Protein AF-A0A348VTN6-F1 (afdb_monomer_lite)

pLDDT: mean 89.36, std 12.94, range [44.88, 98.31]

Structure (mmCIF, N/CA/C/O backbone):
data_AF-A0A348VTN6-F1
#
_entry.id   AF-A0A348VTN6-F1
#
loop_
_atom_site.group_PDB
_atom_site.id
_atom_site.type_symbol
_atom_site.label_atom_id
_atom_site.label_alt_id
_atom_site.label_comp_id
_atom_site.label_asym_id
_atom_site.label_entity_id
_atom_site.label_seq_id
_atom_site.pdbx_PDB_ins_code
_atom_site.Cartn_x
_atom_site.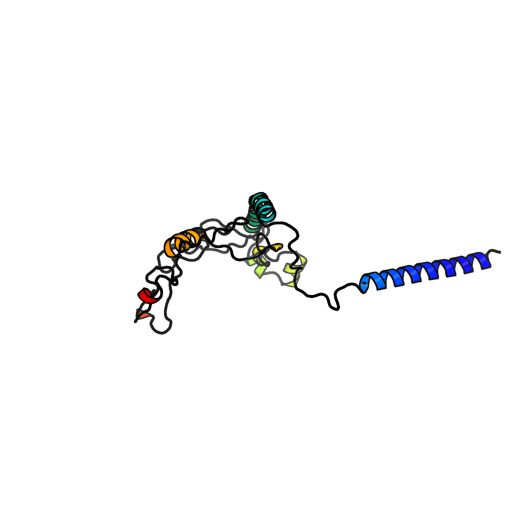Cartn_y
_atom_site.Cartn_z
_atom_site.occupancy
_atom_site.B_iso_or_equiv
_atom_site.auth_seq_id
_atom_site.auth_comp_id
_atom_site.auth_asym_id
_atom_site.auth_atom_id
_atom_site.pdbx_PDB_model_num
ATOM 1 N N . MET A 1 1 ? 39.005 14.041 68.726 1.00 55.06 1 MET A N 1
ATOM 2 C CA . MET A 1 1 ? 39.190 13.143 67.554 1.00 55.06 1 MET A CA 1
ATOM 3 C C . MET A 1 1 ? 37.939 13.000 66.668 1.00 55.06 1 MET A C 1
ATOM 5 O O . MET A 1 1 ? 38.048 13.199 65.465 1.00 55.06 1 MET A O 1
ATOM 9 N N . ARG A 1 2 ? 36.738 12.747 67.224 1.00 51.56 2 ARG A N 1
ATOM 10 C CA . ARG A 1 2 ? 35.484 12.529 66.457 1.00 51.56 2 ARG A CA 1
ATOM 11 C C . ARG A 1 2 ? 35.026 13.683 65.537 1.00 51.56 2 ARG A C 1
ATOM 13 O O . ARG A 1 2 ? 34.517 13.418 64.454 1.00 51.56 2 ARG A O 1
ATOM 20 N N . GLN A 1 3 ? 35.231 14.951 65.910 1.00 53.03 3 GLN A N 1
ATOM 21 C CA . GLN A 1 3 ? 34.802 16.096 65.081 1.00 53.03 3 GLN A CA 1
ATOM 22 C C . GLN A 1 3 ? 35.649 16.304 63.812 1.00 53.03 3 GLN A C 1
ATOM 24 O O . GLN A 1 3 ? 35.105 16.692 62.780 1.00 53.03 3 GLN A O 1
ATOM 29 N N . ARG A 1 4 ? 36.957 16.001 63.849 1.00 52.31 4 ARG A N 1
ATOM 30 C CA . ARG A 1 4 ? 37.829 16.080 62.660 1.00 52.31 4 ARG A CA 1
ATOM 31 C C . ARG A 1 4 ? 37.411 15.051 61.607 1.00 52.31 4 ARG A C 1
ATOM 33 O O . ARG A 1 4 ? 37.248 15.406 60.449 1.00 52.31 4 ARG A O 1
ATOM 40 N N . ILE A 1 5 ? 37.123 13.818 62.025 1.00 58.44 5 ILE A N 1
ATOM 41 C CA . ILE A 1 5 ? 36.692 12.725 61.135 1.00 58.44 5 ILE A CA 1
ATOM 42 C C . ILE A 1 5 ? 35.355 13.051 60.442 1.00 58.44 5 ILE A C 1
ATOM 44 O O . ILE A 1 5 ? 35.184 12.761 59.261 1.00 58.44 5 ILE A O 1
ATOM 48 N N . ARG A 1 6 ? 34.418 13.717 61.137 1.00 55.62 6 ARG A N 1
ATOM 49 C CA . ARG A 1 6 ? 33.137 14.153 60.551 1.00 55.62 6 ARG A CA 1
ATOM 50 C C . ARG A 1 6 ? 33.316 15.262 59.504 1.00 55.62 6 ARG A C 1
ATOM 52 O O . ARG A 1 6 ? 32.656 15.208 58.473 1.00 55.62 6 ARG A O 1
ATOM 59 N N . LYS A 1 7 ? 34.235 16.213 59.724 1.00 56.72 7 LYS A N 1
ATOM 60 C CA . LYS A 1 7 ? 34.572 17.257 58.737 1.00 56.72 7 LYS A CA 1
ATOM 61 C C . LYS A 1 7 ? 35.194 16.665 57.468 1.00 56.72 7 LYS A C 1
ATOM 63 O O . LYS A 1 7 ? 34.742 16.992 56.379 1.00 56.72 7 LYS A O 1
ATOM 68 N N . TYR A 1 8 ? 36.143 15.734 57.599 1.00 66.31 8 TYR A N 1
ATOM 69 C CA . TYR A 1 8 ? 36.758 15.078 56.435 1.00 66.31 8 TYR A CA 1
ATOM 70 C C . TYR A 1 8 ? 35.773 14.196 55.651 1.00 66.31 8 TYR A C 1
ATOM 72 O O . TYR A 1 8 ? 35.846 14.147 54.429 1.00 66.31 8 TYR A O 1
ATOM 80 N N . ARG A 1 9 ? 34.795 13.568 56.321 1.00 70.06 9 ARG A N 1
ATOM 81 C CA . ARG A 1 9 ? 33.718 12.814 55.653 1.00 70.06 9 ARG A CA 1
ATOM 82 C C . ARG A 1 9 ? 32.761 13.701 54.853 1.00 70.06 9 ARG A C 1
ATOM 84 O O . ARG A 1 9 ? 32.373 13.319 53.757 1.00 70.06 9 ARG A O 1
ATOM 91 N N . ILE A 1 10 ? 32.403 14.874 55.377 1.00 72.88 10 ILE A N 1
ATOM 92 C CA . ILE A 1 10 ? 31.533 15.833 54.672 1.00 72.88 10 ILE A CA 1
ATOM 93 C C . ILE A 1 10 ? 32.257 16.418 53.454 1.00 72.88 10 ILE A C 1
ATOM 95 O O . ILE A 1 10 ? 31.672 16.504 52.380 1.00 72.88 10 ILE A O 1
ATOM 99 N N . VAL A 1 11 ? 33.543 16.747 53.598 1.00 76.62 11 VAL A N 1
ATOM 100 C CA . VAL A 1 11 ? 34.377 17.239 52.491 1.00 76.62 11 VAL A CA 1
ATOM 101 C C . VAL A 1 11 ? 34.571 16.164 51.414 1.00 76.62 11 VAL A C 1
ATOM 103 O O . VAL A 1 11 ? 34.447 16.462 50.230 1.00 76.62 11 VAL A O 1
ATOM 106 N N . GLY A 1 12 ? 34.797 14.905 51.806 1.00 77.69 12 GLY A N 1
ATOM 107 C CA . GLY A 1 12 ? 34.894 13.785 50.863 1.00 77.69 12 GLY A CA 1
ATOM 108 C C . GLY A 1 12 ? 33.593 13.528 50.094 1.00 77.69 12 GLY A C 1
ATOM 109 O O . GLY A 1 12 ? 33.630 13.320 48.886 1.00 77.69 12 GLY A O 1
ATOM 110 N N . LEU A 1 13 ? 32.438 13.608 50.765 1.00 79.88 13 LEU A N 1
ATOM 111 C CA . LEU A 1 13 ? 31.133 13.452 50.117 1.00 79.88 13 LEU A CA 1
ATOM 112 C C . LEU A 1 13 ? 30.830 14.611 49.155 1.00 79.88 13 LEU A C 1
ATOM 114 O O . LEU A 1 13 ? 30.337 14.377 48.056 1.00 79.88 13 LEU A O 1
ATOM 118 N N . ALA A 1 14 ? 31.166 15.846 49.535 1.00 79.31 14 ALA A N 1
ATOM 119 C CA . ALA A 1 14 ? 30.993 17.014 48.674 1.00 79.31 14 ALA A CA 1
ATOM 120 C C . ALA A 1 14 ? 31.861 16.932 47.406 1.00 79.31 14 ALA A C 1
ATOM 122 O O . ALA A 1 14 ? 31.379 17.244 46.319 1.00 79.31 14 ALA A O 1
ATOM 123 N N . MET A 1 15 ? 33.105 16.449 47.522 1.00 80.38 15 MET A N 1
ATOM 124 C CA . MET A 1 15 ? 33.967 16.210 46.359 1.00 80.38 15 MET A CA 1
ATOM 125 C C . MET A 1 15 ? 33.425 15.103 45.447 1.00 80.38 15 MET A C 1
ATOM 127 O O . MET A 1 15 ? 33.447 15.263 44.230 1.00 80.38 15 MET A O 1
ATOM 131 N N . LEU A 1 16 ? 32.882 14.018 46.010 1.00 82.19 16 LEU A N 1
ATOM 132 C CA . LEU A 1 16 ? 32.277 12.938 45.224 1.00 82.19 16 LEU A CA 1
ATOM 133 C C . LEU A 1 16 ? 31.044 13.423 44.440 1.00 82.19 16 LEU A C 1
ATOM 135 O O . LEU A 1 16 ? 30.900 13.119 43.261 1.00 82.19 16 LEU A O 1
ATOM 139 N N . VAL A 1 17 ? 30.174 14.212 45.078 1.00 82.8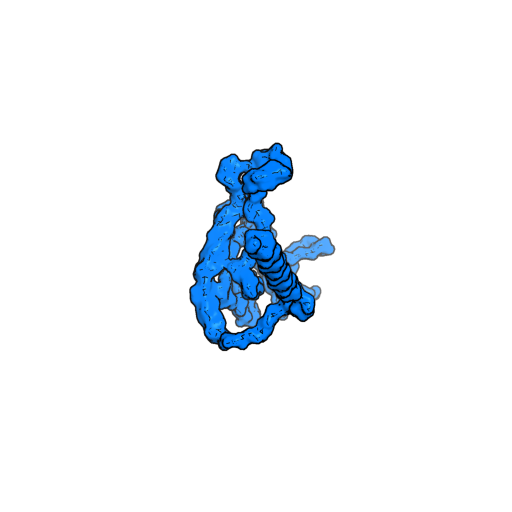1 17 VAL A N 1
ATOM 140 C CA . VAL A 1 17 ? 28.984 14.786 44.428 1.00 82.81 17 VAL A CA 1
ATOM 141 C C . VAL A 1 17 ? 29.384 15.774 43.333 1.00 82.81 17 VAL A C 1
ATOM 143 O O . VAL A 1 17 ? 28.825 15.730 42.242 1.00 82.81 17 VAL A O 1
ATOM 146 N N . MET A 1 18 ? 30.389 16.617 43.578 1.00 81.12 18 MET A N 1
ATOM 147 C CA . MET A 1 18 ? 30.903 17.541 42.565 1.00 81.12 18 MET A CA 1
ATOM 148 C C . MET A 1 18 ? 31.507 16.790 41.370 1.00 81.12 18 MET A C 1
ATOM 150 O O . MET A 1 18 ? 31.247 17.157 40.229 1.00 81.12 18 MET A O 1
ATOM 154 N N . MET A 1 19 ? 32.233 15.696 41.612 1.00 80.50 19 MET A N 1
ATOM 155 C CA . MET A 1 19 ? 32.782 14.850 40.551 1.00 80.50 19 MET A CA 1
ATOM 156 C C . MET A 1 19 ? 31.680 14.179 39.718 1.00 80.50 19 MET A C 1
ATOM 158 O O . MET A 1 19 ? 31.783 14.146 38.496 1.00 80.50 19 MET A O 1
ATOM 162 N N . LEU A 1 20 ? 30.599 13.715 40.354 1.00 80.06 20 LEU A N 1
ATOM 163 C CA . LEU A 1 20 ? 29.435 13.145 39.664 1.00 80.06 20 LEU A CA 1
ATOM 164 C C . LEU A 1 20 ? 28.672 14.189 38.835 1.00 80.06 20 LEU A C 1
ATOM 166 O O . LEU A 1 20 ? 28.227 13.877 37.734 1.00 80.06 20 LEU A O 1
ATOM 170 N N . ILE A 1 21 ? 28.556 15.428 39.323 1.00 75.69 21 ILE A N 1
ATOM 171 C CA . ILE A 1 21 ? 27.931 16.536 38.581 1.00 75.69 21 ILE A CA 1
ATOM 172 C C . ILE A 1 21 ? 28.775 16.915 37.359 1.00 75.69 21 ILE A C 1
ATOM 174 O O . ILE A 1 21 ? 28.226 17.093 36.275 1.00 75.69 21 ILE A O 1
ATOM 178 N N . VAL A 1 22 ? 30.102 16.988 37.504 1.00 73.25 22 VAL A N 1
ATOM 179 C CA . VAL A 1 22 ? 31.012 17.288 36.386 1.00 73.25 22 VAL A CA 1
ATOM 180 C C . VAL A 1 22 ? 30.986 16.168 35.345 1.00 73.25 22 VAL A C 1
ATOM 182 O O . VAL A 1 22 ? 30.877 16.454 34.159 1.00 73.25 22 VAL A O 1
ATOM 185 N N . MET A 1 23 ? 30.994 14.897 35.761 1.00 67.81 23 MET A N 1
ATOM 186 C CA . MET A 1 23 ? 30.829 13.773 34.830 1.00 67.81 23 MET A CA 1
ATOM 187 C C . MET A 1 23 ? 29.472 13.820 34.119 1.00 67.81 23 MET A C 1
ATOM 189 O O . MET A 1 23 ? 29.421 13.647 32.906 1.00 67.81 23 MET A O 1
ATOM 193 N N . GLY A 1 24 ? 28.383 14.104 34.843 1.00 62.81 24 GLY A N 1
ATOM 194 C CA . GLY A 1 24 ? 27.047 14.243 34.260 1.00 62.81 24 GLY A CA 1
ATOM 195 C C . GLY A 1 24 ? 26.941 15.383 33.241 1.00 62.81 24 GLY A C 1
ATOM 196 O O . GLY A 1 24 ? 26.290 15.215 32.215 1.00 62.81 24 GLY A O 1
ATOM 197 N N . ALA A 1 25 ? 27.619 16.509 33.484 1.00 59.97 25 ALA A N 1
ATOM 198 C CA . ALA A 1 25 ? 27.679 17.628 32.546 1.00 59.97 25 ALA A CA 1
ATOM 199 C C . ALA A 1 25 ? 28.491 17.287 31.284 1.00 59.97 25 ALA A C 1
ATOM 201 O O . ALA A 1 25 ? 28.043 17.587 30.183 1.00 59.97 25 ALA A O 1
ATOM 202 N N . VAL A 1 26 ? 29.622 16.583 31.425 1.00 58.94 26 VAL A N 1
ATOM 203 C CA . VAL A 1 26 ? 30.452 16.144 30.285 1.00 58.94 26 VAL A CA 1
ATOM 204 C C . VAL A 1 26 ? 29.713 15.134 29.398 1.00 58.94 26 VAL A C 1
ATOM 206 O O . VAL A 1 26 ? 29.804 15.220 28.179 1.00 58.94 26 VAL A O 1
ATOM 209 N N . TYR A 1 27 ? 28.923 14.219 29.976 1.00 59.22 27 TYR A N 1
ATOM 210 C CA . TYR A 1 27 ? 28.076 13.307 29.189 1.00 59.22 27 TYR A CA 1
ATOM 211 C C . TYR A 1 27 ? 26.892 14.008 28.503 1.00 59.22 27 TYR A C 1
ATOM 213 O O . TYR A 1 27 ? 26.394 13.505 27.499 1.00 59.22 27 TYR A O 1
ATOM 221 N N . ALA A 1 28 ? 26.426 15.143 29.030 1.00 56.78 28 ALA A N 1
ATOM 222 C CA . ALA A 1 28 ? 25.314 15.897 28.453 1.00 56.78 28 ALA A CA 1
ATOM 223 C C . ALA A 1 28 ? 25.745 16.855 27.327 1.00 56.78 28 ALA A C 1
ATOM 225 O O . ALA A 1 28 ? 24.898 17.298 26.554 1.00 56.78 28 ALA A O 1
ATOM 226 N N . GLU A 1 29 ? 27.035 17.192 27.230 1.00 49.38 29 GLU A N 1
ATOM 227 C CA . GLU A 1 29 ? 27.533 18.183 26.268 1.00 49.38 29 GLU A CA 1
ATOM 228 C C . GLU A 1 29 ? 27.882 17.590 24.889 1.00 49.38 29 GLU A C 1
ATOM 230 O O . GLU A 1 29 ? 28.018 18.340 23.923 1.00 49.38 29 GLU A O 1
ATOM 235 N N . ASP A 1 30 ? 27.911 16.259 24.743 1.00 51.56 30 ASP A N 1
ATOM 236 C CA . ASP A 1 30 ? 28.217 15.584 23.470 1.00 51.56 30 ASP A CA 1
ATOM 237 C C . ASP A 1 30 ? 26.964 15.106 22.711 1.00 51.56 30 ASP A C 1
ATOM 239 O O . ASP A 1 30 ? 26.859 13.976 22.233 1.00 51.56 30 ASP A O 1
ATOM 243 N N . SER A 1 31 ? 25.965 15.984 22.598 1.00 52.03 31 SER A N 1
ATOM 244 C CA . SER A 1 31 ? 24.827 15.782 21.698 1.00 52.03 31 SER A CA 1
ATOM 245 C C . SER A 1 31 ? 24.685 16.954 20.726 1.00 52.03 31 SER A C 1
ATOM 247 O O . SER A 1 31 ? 23.823 17.822 20.866 1.00 52.03 31 SER A O 1
ATOM 249 N N . GLY A 1 32 ? 25.538 16.959 19.699 1.00 58.12 32 GLY A N 1
ATOM 250 C CA . GLY A 1 32 ? 25.108 17.361 18.358 1.00 58.12 32 GLY A CA 1
ATOM 251 C C . GLY A 1 32 ? 25.154 18.845 17.983 1.00 58.12 32 GLY A C 1
ATOM 252 O O . GLY A 1 32 ? 24.474 19.233 17.036 1.00 58.12 32 GLY A O 1
ATOM 253 N N . LYS A 1 33 ? 25.963 19.693 18.628 1.00 44.88 33 LYS A N 1
ATOM 254 C CA . LYS A 1 33 ? 26.247 21.033 18.071 1.00 44.88 33 LYS A CA 1
ATOM 255 C C . LYS A 1 33 ? 27.361 20.941 17.023 1.00 44.88 33 LYS A C 1
ATOM 257 O O . LYS A 1 33 ? 28.536 21.012 17.353 1.00 44.88 33 LYS A O 1
ATOM 262 N N . GLY A 1 34 ? 26.968 20.759 15.760 1.00 56.81 34 GLY A N 1
ATOM 263 C CA . GLY A 1 34 ? 27.869 20.651 14.598 1.00 56.81 34 GLY A CA 1
ATOM 264 C C . GLY A 1 34 ? 27.830 19.296 13.883 1.00 56.81 34 GLY A C 1
ATOM 265 O O . GLY A 1 34 ? 28.416 19.157 12.811 1.00 56.81 34 GLY A O 1
ATOM 266 N N . ALA A 1 35 ? 27.110 18.313 14.433 1.00 63.59 35 ALA A N 1
ATOM 267 C CA . ALA A 1 35 ? 26.861 17.048 13.756 1.00 63.59 35 ALA A CA 1
ATOM 268 C C . ALA A 1 35 ? 25.872 17.268 12.605 1.00 63.59 35 ALA A C 1
ATOM 270 O O . ALA A 1 35 ? 24.789 17.826 12.784 1.00 63.59 35 ALA A O 1
ATOM 271 N N . THR A 1 36 ? 26.261 16.850 11.406 1.00 72.25 36 THR A N 1
ATOM 272 C CA . THR A 1 36 ? 25.363 16.842 10.256 1.00 72.25 36 THR A CA 1
ATOM 273 C C . THR A 1 36 ? 24.235 15.825 10.459 1.00 72.25 36 THR A C 1
ATOM 275 O O . THR A 1 36 ? 24.443 14.774 11.060 1.00 72.25 36 THR A O 1
ATOM 278 N N . SER A 1 37 ? 23.040 16.122 9.940 1.00 73.06 37 SER A N 1
ATOM 279 C CA . SER A 1 37 ? 21.935 15.159 9.861 1.00 73.06 37 SER A CA 1
ATOM 280 C C . SER A 1 37 ? 22.146 14.089 8.781 1.00 73.06 37 SER A C 1
ATOM 282 O O . SER A 1 37 ? 21.347 13.157 8.691 1.00 73.06 37 SER A O 1
ATOM 284 N N . TYR A 1 38 ? 23.194 14.208 7.956 1.00 70.88 38 TYR A N 1
ATOM 285 C CA . TYR A 1 38 ? 23.547 13.189 6.975 1.00 70.88 38 TYR A CA 1
ATOM 286 C C . TYR A 1 38 ? 24.110 11.944 7.665 1.00 70.88 38 TYR A C 1
ATOM 288 O O . TYR A 1 38 ? 25.028 12.027 8.482 1.00 70.88 38 TYR A O 1
ATOM 296 N N . ALA A 1 39 ? 23.588 10.774 7.290 1.00 68.62 39 ALA A N 1
ATOM 297 C CA . ALA A 1 39 ? 24.222 9.509 7.632 1.00 68.62 39 ALA A CA 1
ATOM 298 C C . ALA A 1 39 ? 25.637 9.459 7.014 1.00 68.62 39 ALA A C 1
ATOM 300 O O . ALA A 1 39 ? 25.824 9.959 5.899 1.00 68.62 39 ALA A O 1
ATOM 301 N N . PRO A 1 40 ? 26.635 8.868 7.698 1.00 72.62 40 PRO A N 1
ATOM 302 C CA . PRO A 1 40 ? 27.962 8.680 7.124 1.00 72.62 40 PRO A CA 1
ATOM 303 C C . PRO A 1 40 ? 27.865 7.958 5.775 1.00 72.62 40 PRO A C 1
ATOM 305 O O . PRO A 1 40 ? 27.340 6.852 5.702 1.00 72.62 40 PRO A O 1
ATOM 308 N N . VAL A 1 41 ? 28.393 8.567 4.711 1.00 69.19 41 VAL A N 1
ATOM 309 C CA . VAL A 1 41 ? 28.423 7.980 3.351 1.00 69.19 41 VAL A CA 1
ATOM 310 C C . VAL A 1 41 ? 29.587 6.979 3.197 1.00 69.19 41 VAL A C 1
ATOM 312 O O . VAL A 1 41 ? 29.910 6.525 2.105 1.00 69.19 41 VAL A O 1
ATOM 315 N N . ASP A 1 42 ? 30.248 6.634 4.302 1.00 77.75 42 ASP A N 1
ATOM 316 C CA . ASP A 1 42 ? 31.391 5.727 4.334 1.00 77.75 42 ASP A CA 1
ATOM 317 C C . ASP A 1 42 ? 30.911 4.267 4.266 1.00 77.75 42 ASP A C 1
ATOM 319 O O . ASP A 1 42 ? 30.613 3.633 5.283 1.00 77.75 42 ASP A O 1
ATOM 323 N N . ILE A 1 43 ? 30.773 3.752 3.043 1.00 80.44 43 ILE A N 1
ATOM 324 C CA . ILE A 1 43 ? 30.412 2.358 2.775 1.00 80.44 43 ILE A CA 1
ATOM 325 C C . ILE A 1 43 ? 31.643 1.480 3.039 1.00 80.44 43 ILE A C 1
ATOM 327 O O . ILE A 1 43 ? 32.572 1.423 2.237 1.00 80.44 43 ILE A O 1
ATOM 331 N N . LYS A 1 44 ? 31.631 0.773 4.174 1.00 86.94 44 LYS A N 1
ATOM 332 C CA . LYS A 1 44 ? 32.740 -0.086 4.640 1.00 86.94 44 LYS A CA 1
ATOM 333 C C . LYS A 1 44 ? 32.659 -1.543 4.171 1.00 86.94 44 LYS A C 1
ATOM 335 O O . LYS A 1 44 ? 33.531 -2.340 4.504 1.00 86.94 44 LYS A O 1
ATOM 340 N N . GLU A 1 45 ? 31.600 -1.899 3.454 1.00 89.00 45 GLU A N 1
ATOM 341 C CA . GLU A 1 45 ? 31.303 -3.251 2.970 1.00 89.00 45 GLU A CA 1
ATOM 342 C C . GLU A 1 45 ? 31.130 -3.200 1.446 1.00 89.00 45 GLU A C 1
ATOM 344 O O . GLU A 1 45 ? 30.536 -2.259 0.923 1.00 89.00 45 GLU A O 1
ATOM 349 N N . ASP A 1 46 ? 31.636 -4.189 0.708 1.00 93.38 46 ASP A N 1
ATOM 350 C CA . ASP A 1 46 ? 31.407 -4.242 -0.735 1.00 93.38 46 ASP A CA 1
ATOM 351 C C . ASP A 1 46 ? 29.931 -4.540 -1.067 1.00 93.38 46 ASP A C 1
ATOM 353 O O . ASP A 1 46 ? 29.180 -5.131 -0.286 1.00 93.38 46 ASP A O 1
ATOM 357 N N . PHE A 1 47 ? 29.500 -4.150 -2.267 1.00 92.94 47 PHE A N 1
ATOM 358 C CA . PHE A 1 47 ? 28.107 -4.309 -2.684 1.00 92.94 47 PHE A CA 1
ATOM 359 C C . PHE A 1 47 ? 27.625 -5.768 -2.703 1.00 92.94 47 PHE A C 1
ATOM 361 O O . PHE A 1 47 ? 26.457 -6.025 -2.406 1.00 92.94 47 PHE A O 1
ATOM 368 N N . ALA A 1 48 ? 28.486 -6.729 -3.053 1.00 96.31 48 ALA A N 1
ATOM 369 C CA . ALA A 1 48 ? 28.085 -8.131 -3.123 1.00 96.31 48 ALA A CA 1
ATOM 370 C C . ALA A 1 48 ? 27.770 -8.675 -1.723 1.00 96.31 48 ALA A C 1
ATOM 372 O O . ALA A 1 48 ? 26.757 -9.356 -1.544 1.00 96.31 48 ALA A O 1
ATOM 373 N N . SER A 1 49 ? 28.580 -8.300 -0.734 1.00 96.00 49 SER A N 1
ATOM 374 C CA . SER A 1 49 ? 28.368 -8.614 0.679 1.00 96.00 49 SER A CA 1
ATOM 375 C C . SER A 1 49 ? 27.078 -7.967 1.213 1.00 96.00 49 SER A C 1
ATOM 377 O O . SER A 1 49 ? 26.227 -8.670 1.773 1.00 96.00 49 SER A O 1
ATOM 379 N N . ILE A 1 50 ? 26.837 -6.683 0.902 1.00 93.69 50 ILE A N 1
ATOM 380 C CA . ILE A 1 50 ? 25.582 -5.979 1.234 1.00 93.69 50 ILE A CA 1
ATOM 381 C C . ILE A 1 50 ? 24.368 -6.708 0.640 1.00 93.69 50 ILE A C 1
ATOM 383 O O . ILE A 1 50 ? 23.409 -7.027 1.350 1.00 93.69 50 ILE A O 1
ATOM 387 N N . MET A 1 51 ? 24.407 -7.006 -0.662 1.00 95.50 51 MET A N 1
ATOM 388 C CA . MET A 1 51 ? 23.310 -7.670 -1.364 1.00 95.50 51 MET A CA 1
ATOM 389 C C . MET A 1 51 ? 23.027 -9.055 -0.780 1.00 95.50 51 MET A C 1
ATOM 391 O O . MET A 1 51 ? 21.863 -9.398 -0.568 1.00 95.50 51 MET A O 1
ATOM 395 N N . ALA A 1 52 ? 24.064 -9.859 -0.532 1.00 97.12 52 ALA A N 1
ATOM 396 C CA . ALA A 1 52 ? 23.917 -11.198 0.028 1.00 97.12 52 ALA A CA 1
ATOM 397 C C . ALA A 1 52 ? 23.261 -11.150 1.414 1.00 97.12 52 ALA A C 1
ATOM 399 O O . ALA A 1 52 ? 22.285 -11.863 1.663 1.00 97.12 52 ALA A O 1
ATOM 400 N N . ARG A 1 53 ? 23.736 -10.254 2.286 1.00 96.19 53 ARG A N 1
ATOM 401 C CA . ARG A 1 53 ? 23.178 -10.036 3.625 1.00 96.19 53 ARG A CA 1
ATOM 402 C C . ARG A 1 53 ? 21.712 -9.607 3.574 1.00 96.19 53 ARG A C 1
ATOM 404 O O . ARG A 1 53 ? 20.890 -10.154 4.306 1.00 96.19 53 ARG A O 1
ATOM 411 N N . MET A 1 54 ? 21.362 -8.661 2.705 1.00 96.19 54 MET A N 1
ATOM 412 C CA . MET A 1 54 ? 19.987 -8.166 2.580 1.00 96.19 54 MET A CA 1
ATOM 413 C C . MET A 1 54 ? 19.036 -9.208 1.991 1.00 96.19 54 MET A C 1
ATOM 415 O O . MET A 1 54 ? 17.948 -9.409 2.527 1.00 96.19 54 MET A O 1
ATOM 419 N N . LYS A 1 55 ? 19.461 -9.938 0.952 1.00 97.06 55 LYS A N 1
ATOM 420 C CA . LYS A 1 55 ? 18.696 -11.070 0.404 1.00 97.06 55 LYS A CA 1
ATOM 421 C C . LYS A 1 55 ? 18.430 -12.135 1.467 1.00 97.06 55 LYS A C 1
ATOM 423 O O . LYS A 1 55 ? 17.324 -12.662 1.536 1.00 97.06 55 LYS A O 1
ATOM 428 N N . ALA A 1 56 ? 19.421 -12.435 2.307 1.00 97.69 56 ALA A N 1
ATOM 429 C CA . ALA A 1 56 ? 19.267 -13.391 3.400 1.00 97.69 56 ALA A CA 1
ATOM 430 C C . ALA A 1 56 ? 18.305 -12.889 4.493 1.00 97.69 56 ALA A C 1
ATOM 432 O O . ALA A 1 56 ? 17.556 -13.680 5.064 1.00 97.69 56 ALA A O 1
ATOM 433 N N . ALA A 1 57 ? 18.294 -11.581 4.771 1.00 97.12 57 ALA A N 1
ATOM 434 C CA . ALA A 1 57 ? 17.410 -10.969 5.764 1.00 97.12 57 ALA A CA 1
ATOM 435 C C . ALA A 1 57 ? 15.958 -10.789 5.278 1.00 97.12 57 ALA A C 1
ATOM 437 O O . ALA A 1 57 ? 15.043 -10.784 6.108 1.00 97.12 57 ALA A O 1
ATOM 438 N N . LYS A 1 58 ? 15.740 -10.670 3.959 1.00 97.19 58 LYS A N 1
ATOM 439 C CA . LYS A 1 58 ? 14.443 -10.377 3.321 1.00 97.19 58 LYS A CA 1
ATOM 440 C C . LYS A 1 58 ? 13.256 -11.155 3.919 1.00 97.19 58 LYS A C 1
ATOM 442 O O . LYS A 1 58 ? 12.321 -10.495 4.379 1.00 97.19 58 LYS A O 1
ATOM 447 N N . PRO A 1 59 ? 13.284 -12.500 4.064 1.00 98.00 59 PRO A N 1
ATOM 448 C CA . PRO A 1 59 ? 12.129 -13.243 4.582 1.00 98.00 59 PRO A CA 1
ATOM 449 C C . PRO A 1 59 ? 11.728 -12.844 6.008 1.00 98.00 59 PRO A C 1
ATOM 451 O O . PRO A 1 59 ? 10.544 -12.809 6.346 1.00 98.00 59 PRO A O 1
ATOM 454 N N . ALA A 1 60 ? 12.706 -12.532 6.864 1.00 97.75 60 ALA A N 1
ATOM 455 C CA . ALA A 1 60 ? 12.447 -12.131 8.243 1.00 97.75 60 ALA A CA 1
ATOM 456 C C . ALA A 1 60 ? 11.857 -10.715 8.318 1.00 97.75 60 ALA A C 1
ATOM 458 O O . ALA A 1 60 ? 10.937 -10.470 9.105 1.00 97.75 60 ALA A O 1
ATOM 459 N N . VAL A 1 61 ? 12.357 -9.798 7.483 1.00 97.06 61 VAL A N 1
ATOM 460 C CA . VAL A 1 61 ? 11.855 -8.419 7.399 1.00 97.06 61 VAL A CA 1
ATOM 461 C C . VAL A 1 61 ? 10.417 -8.403 6.881 1.00 97.06 61 VAL A C 1
ATOM 463 O O . VAL A 1 61 ? 9.540 -7.817 7.519 1.00 97.06 61 VAL A O 1
ATOM 466 N N . GLU A 1 62 ? 10.148 -9.115 5.789 1.00 97.38 62 GLU A N 1
ATOM 467 C CA . GLU A 1 62 ? 8.809 -9.228 5.207 1.00 97.38 62 GLU A CA 1
ATOM 468 C C . GLU A 1 62 ? 7.824 -9.876 6.173 1.00 97.38 62 GLU A C 1
ATOM 470 O O . GLU A 1 62 ? 6.713 -9.376 6.351 1.00 97.38 62 GLU A O 1
ATOM 475 N N . LYS A 1 63 ? 8.233 -10.948 6.865 1.00 97.88 63 LYS A N 1
ATOM 476 C CA . LYS A 1 63 ? 7.387 -11.583 7.878 1.00 97.88 63 LYS A CA 1
ATOM 477 C C . LYS A 1 63 ? 7.026 -10.603 8.992 1.00 97.88 63 LYS A C 1
ATOM 479 O O . LYS A 1 63 ? 5.852 -10.484 9.333 1.00 97.88 63 LYS A O 1
ATOM 484 N N . LYS A 1 64 ? 8.008 -9.881 9.541 1.00 97.38 64 LYS A N 1
ATOM 485 C CA . LYS A 1 64 ? 7.771 -8.890 10.601 1.00 97.38 64 LYS A CA 1
ATOM 486 C C . LYS A 1 64 ? 6.788 -7.812 10.144 1.00 97.38 64 LYS A C 1
ATOM 488 O O . LYS A 1 64 ? 5.896 -7.440 10.906 1.00 97.38 64 LYS A O 1
ATOM 493 N N . HIS A 1 65 ? 6.936 -7.318 8.916 1.00 97.25 65 HIS A N 1
ATOM 494 C CA . HIS A 1 65 ? 6.038 -6.294 8.394 1.00 97.25 65 HIS A CA 1
ATOM 495 C C . HIS A 1 65 ? 4.633 -6.844 8.115 1.00 97.25 65 HIS A C 1
ATOM 497 O O . HIS A 1 65 ? 3.638 -6.237 8.506 1.00 97.25 65 HIS A O 1
ATOM 503 N N . LYS A 1 66 ? 4.530 -8.046 7.544 1.00 97.44 66 LYS A N 1
ATOM 504 C CA . LYS A 1 66 ? 3.255 -8.739 7.336 1.00 97.44 66 LYS A CA 1
ATOM 505 C C . LYS A 1 66 ? 2.519 -9.001 8.650 1.00 97.44 66 LYS A C 1
ATOM 507 O O . LYS A 1 66 ? 1.305 -8.818 8.718 1.00 97.44 66 LYS A O 1
ATOM 512 N N . ASP A 1 67 ? 3.236 -9.389 9.702 1.00 97.94 67 ASP A N 1
ATOM 513 C CA . ASP A 1 67 ? 2.669 -9.569 11.041 1.00 97.94 67 ASP A CA 1
ATOM 514 C C . ASP A 1 67 ? 2.131 -8.235 11.595 1.00 97.94 67 ASP A C 1
ATOM 516 O O . ASP A 1 67 ? 1.023 -8.197 12.133 1.00 97.94 67 ASP A O 1
ATOM 520 N N . LEU A 1 68 ? 2.851 -7.122 11.393 1.00 97.75 68 LEU A N 1
ATOM 521 C CA . LEU A 1 68 ? 2.391 -5.779 11.768 1.00 97.75 68 LEU A CA 1
ATOM 522 C C . LEU A 1 68 ? 1.122 -5.365 11.007 1.00 97.75 68 LEU A C 1
ATOM 524 O O . LEU A 1 68 ? 0.173 -4.866 11.618 1.00 97.75 68 LEU A O 1
ATOM 528 N N . LEU A 1 69 ? 1.085 -5.579 9.690 1.00 97.88 69 LEU A N 1
ATOM 529 C CA . LEU A 1 69 ? -0.091 -5.290 8.871 1.00 97.88 69 LEU A CA 1
ATOM 530 C C . LEU A 1 69 ? -1.291 -6.131 9.317 1.00 97.88 69 LEU A C 1
ATOM 532 O O . LEU A 1 69 ? -2.379 -5.593 9.492 1.00 97.88 69 LEU A O 1
ATOM 536 N N . ASN A 1 70 ? -1.094 -7.425 9.577 1.00 97.12 70 ASN A N 1
ATOM 537 C CA . ASN A 1 70 ? -2.153 -8.319 10.049 1.00 97.12 70 ASN A CA 1
ATOM 538 C C . ASN A 1 70 ? -2.627 -7.999 11.469 1.00 97.12 70 ASN A C 1
ATOM 540 O O . ASN A 1 70 ? -3.780 -8.279 11.802 1.00 97.12 70 ASN A O 1
ATOM 544 N N . LEU A 1 71 ? -1.768 -7.425 12.310 1.00 96.75 71 LEU A N 1
ATOM 545 C CA . LEU A 1 71 ? -2.157 -6.928 13.625 1.00 96.75 71 LEU A CA 1
ATOM 546 C C . LEU A 1 71 ? -3.081 -5.709 13.497 1.00 96.75 71 LEU A C 1
ATOM 548 O O . LEU A 1 71 ? -4.092 -5.630 14.191 1.00 96.75 71 LEU A O 1
ATOM 552 N N . ARG A 1 72 ? -2.746 -4.772 12.602 1.00 97.56 72 ARG A N 1
ATOM 553 C CA . ARG A 1 72 ? -3.437 -3.480 12.469 1.00 97.56 72 ARG A CA 1
ATOM 554 C C . ARG A 1 72 ? -4.660 -3.521 11.560 1.00 97.56 72 ARG A C 1
ATOM 556 O O . ARG A 1 72 ? -5.604 -2.765 11.789 1.00 97.56 72 ARG A O 1
ATOM 563 N N . TYR A 1 73 ? -4.648 -4.384 10.550 1.00 97.69 73 TYR A N 1
ATOM 564 C CA . TYR A 1 73 ? -5.623 -4.366 9.470 1.00 97.69 73 TYR A CA 1
ATOM 565 C C . TYR A 1 73 ? -6.203 -5.745 9.156 1.00 97.69 73 TYR A C 1
ATOM 567 O O . TYR A 1 73 ? -5.580 -6.795 9.342 1.00 97.69 73 TYR A O 1
ATOM 575 N N . ASP A 1 74 ? -7.429 -5.742 8.651 1.00 96.50 74 ASP A N 1
ATOM 576 C CA . ASP A 1 74 ? -8.019 -6.856 7.931 1.00 96.50 74 ASP A CA 1
ATOM 577 C C . ASP A 1 74 ? -7.747 -6.708 6.428 1.00 96.50 74 ASP A C 1
ATOM 579 O O . ASP A 1 74 ? -8.349 -5.878 5.748 1.00 96.50 74 ASP A O 1
ATOM 583 N N . LEU A 1 75 ? -6.843 -7.545 5.922 1.00 96.38 75 LEU A N 1
ATOM 584 C CA . LEU A 1 75 ? -6.428 -7.578 4.521 1.00 96.38 75 LEU A CA 1
ATOM 585 C C . LEU A 1 75 ? -7.248 -8.558 3.661 1.00 96.38 75 LEU A C 1
ATOM 587 O O . LEU A 1 75 ? -6.866 -8.838 2.526 1.00 96.38 75 LEU A O 1
ATOM 591 N N . SER A 1 76 ? -8.358 -9.104 4.168 1.00 96.75 76 SER A N 1
ATOM 592 C CA . SER A 1 76 ? -9.240 -9.992 3.398 1.00 96.75 76 SER A CA 1
ATOM 593 C C . SER A 1 76 ? -9.858 -9.293 2.184 1.00 96.75 76 SER A C 1
ATOM 595 O O . SER A 1 76 ? -10.186 -8.103 2.219 1.00 96.75 76 SER A O 1
ATOM 597 N N . ASN A 1 77 ? -10.054 -10.052 1.106 1.00 96.94 77 ASN A N 1
ATOM 598 C CA . ASN A 1 77 ? -10.758 -9.578 -0.080 1.00 96.94 77 ASN A CA 1
ATOM 599 C C . ASN A 1 77 ? -12.269 -9.552 0.194 1.00 96.94 77 ASN A C 1
ATOM 601 O O . ASN A 1 77 ? -12.904 -10.602 0.293 1.00 96.94 77 ASN A O 1
ATOM 605 N N . ARG A 1 78 ? -12.828 -8.349 0.347 1.00 96.62 78 ARG A N 1
ATOM 606 C CA . ARG A 1 78 ? -14.260 -8.100 0.565 1.00 96.62 78 ARG A CA 1
ATOM 607 C C . ARG A 1 78 ? -14.726 -7.032 -0.430 1.00 96.62 78 ARG A C 1
ATOM 609 O O . ARG A 1 78 ? -14.692 -5.847 -0.085 1.00 96.62 78 ARG A O 1
ATOM 616 N N . PRO A 1 79 ? -15.056 -7.429 -1.672 1.00 97.12 79 PRO A N 1
ATOM 617 C CA . PRO A 1 79 ? -15.482 -6.502 -2.708 1.00 97.12 79 PRO A CA 1
ATOM 618 C C . PRO A 1 79 ? -16.886 -5.966 -2.411 1.00 97.12 79 PRO A C 1
ATOM 620 O O . PRO A 1 79 ? -17.806 -6.728 -2.121 1.00 97.12 79 PRO A O 1
ATOM 623 N N . ALA A 1 80 ? -17.044 -4.655 -2.530 1.00 96.81 80 ALA A N 1
ATOM 624 C CA . ALA A 1 80 ? -18.312 -3.955 -2.438 1.00 96.81 80 ALA A CA 1
ATOM 625 C C . ALA A 1 80 ? -19.253 -4.393 -3.569 1.00 96.81 80 ALA A C 1
ATOM 627 O O . ALA A 1 80 ? -18.876 -4.420 -4.747 1.00 96.81 80 ALA A O 1
ATOM 628 N N . LYS A 1 81 ? -20.507 -4.708 -3.237 1.00 96.69 81 LYS A N 1
ATOM 629 C CA . LYS A 1 81 ? -21.480 -5.157 -4.240 1.00 96.69 81 LYS A CA 1
ATOM 630 C C . LYS A 1 81 ? -21.797 -4.032 -5.229 1.00 96.69 81 LYS A C 1
ATOM 632 O O . LYS A 1 81 ? -22.350 -3.005 -4.853 1.00 96.69 81 LYS A O 1
ATOM 637 N N . GLY A 1 82 ? -21.498 -4.264 -6.507 1.00 96.25 82 GLY A N 1
ATOM 638 C CA . GLY A 1 82 ? -21.818 -3.334 -7.595 1.00 96.25 82 GLY A CA 1
ATOM 639 C C . GLY A 1 82 ? -20.950 -2.074 -7.645 1.00 96.25 82 GLY A C 1
ATOM 640 O O . GLY A 1 82 ? -21.241 -1.193 -8.448 1.00 96.25 82 GLY A O 1
ATOM 641 N N . VAL A 1 83 ? -19.893 -1.979 -6.828 1.00 97.00 83 VAL A N 1
ATOM 642 C CA . VAL A 1 83 ? -18.966 -0.840 -6.841 1.00 97.00 83 VAL A CA 1
ATOM 643 C C . VAL A 1 83 ? -17.624 -1.283 -7.405 1.00 97.00 83 VAL A C 1
ATOM 645 O O . VAL A 1 83 ? -16.948 -2.164 -6.868 1.00 97.00 83 VAL A O 1
ATOM 648 N N . ALA A 1 84 ? -17.220 -0.634 -8.487 1.00 96.62 84 ALA A N 1
ATOM 649 C CA . ALA A 1 84 ? -15.948 -0.867 -9.138 1.00 96.62 84 ALA A CA 1
ATOM 650 C C . ALA A 1 84 ? -15.267 0.460 -9.472 1.00 96.62 84 ALA A C 1
ATOM 652 O O . ALA A 1 84 ? -15.911 1.502 -9.586 1.00 96.62 84 ALA A O 1
ATOM 653 N N . MET A 1 85 ? -13.951 0.396 -9.624 1.00 95.25 85 MET A N 1
ATOM 654 C CA . MET A 1 85 ? -13.148 1.443 -10.235 1.00 95.25 85 MET A CA 1
ATOM 655 C C . MET A 1 85 ? -13.461 1.523 -11.737 1.00 95.25 85 MET A C 1
ATOM 657 O O . MET A 1 85 ? -14.193 0.691 -12.280 1.00 95.25 85 MET A O 1
ATOM 661 N N . SER A 1 86 ? -12.898 2.512 -12.418 1.00 90.81 86 SER A N 1
ATOM 662 C CA . SER A 1 86 ? -13.302 2.929 -13.763 1.00 90.81 86 SER A CA 1
ATOM 663 C C . SER A 1 86 ? -13.249 1.807 -14.803 1.00 90.81 86 SER A C 1
ATOM 665 O O . SER A 1 86 ? -14.091 1.762 -15.698 1.00 90.81 86 SER A O 1
ATOM 667 N N . ARG A 1 87 ? -12.302 0.867 -14.675 1.00 91.38 87 ARG A N 1
ATOM 668 C CA . ARG A 1 87 ? -12.162 -0.303 -15.561 1.00 91.38 87 ARG A CA 1
ATOM 669 C C . ARG A 1 87 ? -12.571 -1.625 -14.912 1.00 91.38 87 ARG A C 1
ATOM 671 O O . ARG A 1 87 ? -12.103 -2.689 -15.307 1.00 91.38 87 ARG A O 1
ATOM 678 N N . GLY A 1 88 ? -13.446 -1.580 -13.910 1.00 93.56 88 GLY A N 1
ATOM 679 C CA . GLY A 1 88 ? -14.110 -2.771 -13.375 1.00 93.56 88 GLY A CA 1
ATOM 680 C C . GLY A 1 88 ? -13.391 -3.470 -12.218 1.00 93.56 88 GLY A C 1
ATOM 681 O O . GLY A 1 88 ? -13.902 -4.470 -11.713 1.00 93.56 88 GLY A O 1
ATOM 682 N N . LYS A 1 89 ? -12.247 -2.960 -11.737 1.00 95.94 89 LYS A N 1
ATOM 683 C CA . LYS A 1 89 ? -11.617 -3.495 -10.517 1.00 95.94 89 LYS A CA 1
ATOM 684 C C . LYS A 1 89 ? -12.526 -3.231 -9.316 1.00 95.94 89 LYS A C 1
ATOM 686 O O . LYS A 1 89 ? -12.859 -2.083 -9.045 1.00 95.94 89 LYS A O 1
ATOM 691 N N . ALA A 1 90 ? -12.920 -4.274 -8.592 1.00 97.00 90 ALA A N 1
ATOM 692 C CA . ALA A 1 90 ? -13.830 -4.131 -7.458 1.00 97.00 90 ALA A CA 1
ATOM 693 C C . ALA A 1 90 ? -13.233 -3.250 -6.348 1.00 97.00 90 ALA A C 1
ATOM 695 O O . ALA A 1 90 ? -12.083 -3.439 -5.942 1.00 97.00 90 ALA A O 1
ATOM 696 N N . VAL A 1 91 ? -14.036 -2.319 -5.830 1.00 96.56 91 VAL A N 1
ATOM 697 C CA . VAL A 1 91 ? -13.672 -1.525 -4.650 1.00 96.56 91 VAL A CA 1
ATOM 698 C C . VAL A 1 91 ? -13.896 -2.369 -3.400 1.00 96.56 91 VAL A C 1
ATOM 700 O O . VAL A 1 91 ? -14.854 -3.129 -3.312 1.00 96.56 91 VAL A O 1
ATOM 703 N N . GLN A 1 92 ? -13.002 -2.255 -2.427 1.00 96.06 92 GLN A N 1
ATOM 704 C CA . GLN A 1 92 ? -13.070 -2.987 -1.165 1.00 96.06 92 GLN A CA 1
ATOM 705 C C . GLN A 1 92 ? -13.981 -2.248 -0.169 1.00 96.06 92 GLN A C 1
ATOM 707 O O . GLN A 1 92 ? -13.794 -1.054 0.048 1.00 96.06 92 GLN A O 1
ATOM 712 N N . GLU A 1 93 ? -14.948 -2.931 0.459 1.00 95.06 93 GLU A N 1
ATOM 713 C CA . GLU A 1 93 ? -15.886 -2.299 1.413 1.00 95.06 93 GLU A CA 1
ATOM 714 C C . GLU A 1 93 ? -15.475 -2.436 2.882 1.00 95.06 93 GLU A C 1
ATOM 716 O O . GLU A 1 93 ? -14.757 -3.358 3.267 1.00 95.06 93 GLU A O 1
ATOM 721 N N . GLY A 1 94 ? -15.982 -1.538 3.725 1.00 92.75 94 GLY A N 1
ATOM 722 C CA . GLY A 1 94 ? -15.819 -1.604 5.174 1.00 92.75 94 GLY A CA 1
ATOM 723 C C . GLY A 1 94 ? -14.461 -1.123 5.690 1.00 92.75 94 GLY A C 1
ATOM 724 O O . GLY A 1 94 ? -13.448 -1.093 4.986 1.00 92.75 94 GLY A O 1
ATOM 725 N N . VAL A 1 95 ? -14.448 -0.747 6.969 1.00 94.19 95 VAL A N 1
ATOM 726 C CA . VAL A 1 95 ? -13.239 -0.285 7.654 1.00 94.19 95 VAL A CA 1
ATOM 727 C C . VAL A 1 95 ? -12.287 -1.459 7.868 1.00 94.19 95 VAL A C 1
ATOM 729 O O . VAL A 1 95 ? -12.683 -2.520 8.353 1.00 94.19 95 VAL A O 1
ATOM 732 N N . ARG A 1 96 ? -11.016 -1.262 7.507 1.00 94.62 96 ARG A N 1
ATOM 733 C CA . ARG A 1 96 ? -9.985 -2.305 7.589 1.00 94.62 96 ARG A CA 1
ATOM 734 C C . ARG A 1 96 ? -9.201 -2.281 8.886 1.00 94.62 96 ARG A C 1
ATOM 736 O O . ARG A 1 96 ? -8.559 -3.271 9.195 1.00 94.62 96 ARG A O 1
ATOM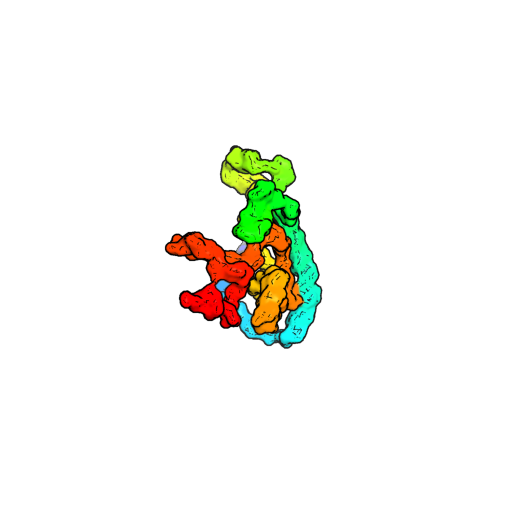 743 N N . ILE A 1 97 ? -9.265 -1.198 9.655 1.00 97.25 97 ILE A N 1
ATOM 744 C CA . ILE A 1 97 ? -8.590 -1.101 10.951 1.00 97.25 97 ILE A CA 1
ATOM 745 C C . ILE A 1 97 ? -9.215 -2.098 11.928 1.00 97.25 97 ILE A C 1
ATOM 747 O O . ILE A 1 97 ? -10.425 -2.089 12.156 1.00 97.25 97 ILE A O 1
ATOM 751 N N . LYS A 1 98 ? -8.372 -2.941 12.522 1.00 96.88 98 LYS A N 1
ATOM 752 C CA . LYS A 1 98 ? -8.755 -3.825 13.619 1.00 96.88 98 LYS A CA 1
ATOM 753 C C . LYS A 1 98 ? -8.776 -3.027 14.917 1.00 96.88 98 LYS A C 1
ATOM 755 O O . LYS A 1 98 ? -7.795 -2.377 15.273 1.00 96.88 98 LYS A O 1
ATOM 760 N N . LEU A 1 99 ? -9.905 -3.085 15.616 1.00 96.12 99 LEU A N 1
ATOM 761 C CA . LEU A 1 99 ? -10.047 -2.514 16.951 1.00 96.12 99 LEU A CA 1
ATOM 762 C C . LEU A 1 99 ? -9.591 -3.517 18.017 1.00 96.12 99 LEU A C 1
ATOM 764 O O . LEU A 1 99 ? -9.517 -4.724 17.768 1.00 96.12 99 LEU A O 1
ATOM 768 N N . SER A 1 100 ? -9.303 -3.015 19.217 1.00 93.12 100 SER A N 1
ATOM 769 C CA . SER A 1 100 ? -9.020 -3.862 20.374 1.00 93.12 100 SER A CA 1
ATOM 770 C C . SER A 1 100 ? -10.199 -4.800 20.670 1.00 93.12 100 SER A C 1
ATOM 772 O O . SER A 1 100 ? -11.358 -4.525 20.345 1.00 93.12 100 SER A O 1
ATOM 774 N N . ARG A 1 101 ? -9.908 -5.966 21.259 1.00 91.25 101 ARG A N 1
ATOM 775 C CA . ARG A 1 101 ? -10.922 -7.002 21.506 1.00 91.25 101 ARG A CA 1
ATOM 776 C C . ARG A 1 101 ? -12.082 -6.432 22.335 1.00 91.25 101 ARG A C 1
ATOM 778 O O . ARG A 1 101 ? -11.868 -5.910 23.421 1.00 91.25 101 ARG A O 1
ATOM 785 N N . GLY A 1 102 ? -13.310 -6.589 21.837 1.00 91.88 102 GLY A N 1
ATOM 786 C CA . GLY A 1 102 ? -14.530 -6.117 22.508 1.00 91.88 102 GLY A CA 1
ATOM 787 C C . GLY A 1 102 ? -14.861 -4.635 22.283 1.00 91.88 102 GLY A C 1
ATOM 788 O O . GLY A 1 102 ? -15.897 -4.168 22.773 1.00 91.88 102 GLY A O 1
ATOM 789 N N . MET A 1 103 ? -14.024 -3.910 21.535 1.00 96.00 103 MET A N 1
ATOM 790 C CA . MET A 1 103 ? -14.258 -2.524 21.142 1.00 96.00 103 MET A CA 1
ATOM 791 C C . MET A 1 103 ? -15.059 -2.430 19.838 1.00 96.00 103 MET A C 1
ATOM 793 O O . MET A 1 103 ? -14.986 -3.316 18.986 1.00 96.00 103 MET A O 1
ATOM 797 N N . THR A 1 104 ? -15.814 -1.343 19.680 1.00 96.38 104 THR A N 1
ATOM 798 C CA . THR A 1 104 ? -16.517 -0.989 18.438 1.00 96.38 104 THR A CA 1
ATOM 799 C C . THR A 1 104 ? -16.319 0.493 18.136 1.00 96.38 104 THR A C 1
ATOM 801 O O . THR A 1 104 ? -15.904 1.256 19.013 1.00 96.38 104 THR A O 1
ATOM 804 N N . TRP A 1 105 ? -16.616 0.913 16.906 1.00 96.56 105 TRP A N 1
ATOM 805 C CA . TRP A 1 105 ? -16.530 2.324 16.524 1.00 96.56 105 TRP A CA 1
ATOM 806 C C . TRP A 1 105 ? -17.499 3.195 17.329 1.00 96.56 105 TRP A C 1
ATOM 808 O O . TRP A 1 105 ? -17.134 4.292 17.731 1.00 96.56 105 TRP A O 1
ATOM 818 N N . GLU A 1 106 ? -18.685 2.680 17.650 1.00 97.50 106 GLU A N 1
ATOM 819 C CA . GLU A 1 106 ? -19.695 3.364 18.466 1.00 97.50 106 GLU A CA 1
ATOM 820 C C . GLU A 1 106 ? -19.203 3.563 19.902 1.00 97.50 106 GLU A C 1
ATOM 822 O O . GLU A 1 106 ? -19.363 4.643 20.465 1.00 97.50 106 GLU A O 1
ATOM 827 N N . LYS A 1 107 ? -18.553 2.546 20.488 1.00 97.12 107 LYS A N 1
ATOM 828 C CA . LYS A 1 107 ? -17.947 2.659 21.823 1.00 97.12 107 LYS A CA 1
ATOM 829 C C . LYS A 1 107 ? -16.827 3.694 21.850 1.00 97.12 107 LYS A C 1
ATOM 831 O O . LYS A 1 107 ? -16.760 4.454 22.806 1.00 97.12 107 LYS A O 1
ATOM 836 N N . LEU A 1 108 ? -15.976 3.732 20.822 1.00 96.62 108 LEU A N 1
ATOM 837 C CA . LEU A 1 108 ? -14.913 4.738 20.715 1.00 96.62 108 LEU A CA 1
ATOM 838 C C . LEU A 1 108 ? -15.485 6.146 20.537 1.00 96.62 108 LEU A C 1
ATOM 840 O O . LEU A 1 108 ? -15.020 7.072 21.188 1.00 96.62 108 LEU A O 1
ATOM 844 N N . ALA A 1 109 ? -16.508 6.306 19.696 1.00 96.88 109 ALA A N 1
ATOM 845 C CA . ALA A 1 109 ? -17.147 7.597 19.448 1.00 96.88 109 ALA A CA 1
ATOM 846 C C . ALA A 1 109 ? -17.879 8.162 20.680 1.00 96.88 109 ALA A C 1
ATOM 848 O O . ALA A 1 109 ? -18.065 9.371 20.775 1.00 96.88 109 ALA A O 1
ATOM 849 N N . ALA A 1 110 ? -18.292 7.301 21.613 1.00 97.94 110 ALA A N 1
ATOM 850 C CA . ALA A 1 110 ? -18.932 7.699 22.864 1.00 97.94 110 ALA A CA 1
ATOM 851 C C . ALA A 1 110 ? -17.942 8.095 23.981 1.00 97.94 110 ALA A C 1
ATOM 853 O O . ALA A 1 110 ? -18.386 8.572 25.023 1.00 97.94 110 ALA A O 1
ATOM 854 N N . MET A 1 111 ? -16.635 7.878 23.795 1.00 97.69 111 MET A N 1
ATOM 855 C CA . MET A 1 111 ? -15.594 8.214 24.777 1.00 97.69 111 MET A CA 1
ATOM 856 C C . MET A 1 111 ? -15.012 9.604 24.528 1.00 97.69 111 MET A C 1
ATOM 858 O O . MET A 1 111 ? -14.933 10.062 23.386 1.00 97.69 111 MET A O 1
ATOM 862 N N . SER A 1 112 ? -14.529 10.256 25.588 1.00 98.19 112 SER A N 1
ATOM 863 C CA . SER A 1 112 ? -13.724 11.470 25.419 1.00 98.19 112 SER A CA 1
ATOM 864 C C . SER A 1 112 ? -12.306 11.135 24.914 1.00 98.19 112 SER A C 1
ATOM 866 O O . SER A 1 112 ? -11.811 10.022 25.132 1.00 98.19 112 SER A O 1
ATOM 868 N N . PRO A 1 113 ? -11.600 12.081 24.266 1.00 97.50 113 PRO A N 1
ATOM 869 C CA . PRO A 1 113 ? -10.203 11.888 23.874 1.00 97.50 113 PRO A CA 1
ATOM 870 C C . PRO A 1 113 ? -9.282 11.510 25.045 1.00 97.50 113 PRO A C 1
ATOM 872 O O . PRO A 1 113 ? -8.370 10.697 24.881 1.00 97.50 113 PRO A O 1
ATOM 875 N N . GLU A 1 114 ? -9.524 12.069 26.233 1.00 98.31 114 GLU A N 1
ATOM 876 C CA . GLU A 1 114 ? -8.774 11.773 27.455 1.00 98.31 114 GLU A CA 1
ATOM 877 C C . GLU A 1 114 ? -8.952 10.313 27.858 1.00 98.31 114 GLU A C 1
ATOM 879 O O . GLU A 1 114 ? -7.956 9.635 28.101 1.00 98.31 114 GLU A O 1
ATOM 884 N N . GLU A 1 115 ? -10.186 9.802 27.841 1.00 97.62 115 GLU A N 1
ATOM 885 C CA . GLU A 1 115 ? -10.463 8.400 28.149 1.00 97.62 115 GLU A CA 1
ATOM 886 C C . GLU A 1 115 ? -9.824 7.445 27.140 1.00 97.62 115 GLU A C 1
ATOM 888 O O . GLU A 1 115 ? -9.273 6.417 27.535 1.00 97.62 115 GLU A O 1
ATOM 893 N N . ILE A 1 116 ? -9.883 7.774 25.843 1.00 97.25 116 ILE A N 1
ATOM 894 C CA . ILE A 1 116 ? -9.250 6.973 24.784 1.00 97.25 116 ILE A CA 1
ATOM 895 C C . ILE A 1 116 ? -7.742 6.890 25.023 1.00 97.25 116 ILE A C 1
ATOM 897 O O . ILE A 1 116 ? -7.154 5.816 24.888 1.00 97.25 116 ILE A O 1
ATOM 901 N N . ARG A 1 117 ? -7.117 8.011 25.392 1.00 96.81 117 ARG A N 1
ATOM 902 C CA . ARG A 1 117 ? -5.683 8.084 25.681 1.00 96.81 117 ARG A CA 1
ATOM 903 C C . ARG A 1 117 ? -5.317 7.327 26.958 1.00 96.81 117 ARG A C 1
ATOM 905 O O . ARG A 1 117 ? -4.377 6.544 26.938 1.00 96.81 117 ARG A O 1
ATOM 912 N N . GLU A 1 118 ? -6.036 7.549 28.056 1.00 97.31 118 GLU A N 1
ATOM 913 C CA . GLU A 1 118 ? -5.749 6.931 29.360 1.00 97.31 118 GLU A CA 1
ATOM 914 C C . GLU A 1 118 ? -5.926 5.412 29.346 1.00 97.31 118 GLU A C 1
ATOM 916 O O . GLU A 1 118 ? -5.181 4.695 30.011 1.00 97.31 118 GLU A O 1
ATOM 921 N N . LYS A 1 119 ? -6.891 4.914 28.567 1.00 95.56 119 LYS A N 1
ATOM 922 C CA . LYS A 1 119 ? -7.173 3.480 28.423 1.00 95.56 119 LYS A CA 1
ATOM 923 C C . LYS A 1 119 ? -6.395 2.822 27.273 1.00 95.56 119 LYS A C 1
ATOM 925 O O . LYS A 1 119 ? -6.615 1.640 27.020 1.00 95.56 119 LYS A O 1
ATOM 930 N N . ASP A 1 120 ? -5.530 3.567 26.578 1.00 95.50 120 ASP A N 1
ATOM 931 C CA . ASP A 1 120 ? -4.759 3.112 25.409 1.00 95.50 120 ASP A CA 1
ATOM 932 C C . ASP A 1 120 ? -5.636 2.456 24.320 1.00 95.50 120 ASP A C 1
ATOM 934 O O . ASP A 1 120 ? -5.388 1.355 23.829 1.00 95.50 120 ASP A O 1
ATOM 938 N N . LEU A 1 121 ? -6.740 3.125 23.973 1.00 96.25 121 LEU A N 1
ATOM 939 C CA . LEU A 1 121 ? -7.761 2.605 23.053 1.00 96.25 121 LEU A CA 1
ATOM 940 C C . LEU A 1 121 ? -7.667 3.186 21.643 1.00 96.25 121 LEU A C 1
ATOM 942 O O . LEU A 1 121 ? -8.496 2.855 20.790 1.00 96.25 121 LEU A O 1
ATOM 946 N N . PHE A 1 122 ? -6.687 4.052 21.379 1.00 96.12 122 PHE A N 1
ATOM 947 C CA . PHE A 1 122 ? -6.538 4.637 20.056 1.00 96.12 122 PHE A CA 1
ATOM 948 C C . PHE A 1 122 ? -6.218 3.537 19.026 1.00 96.12 122 PHE A C 1
ATOM 950 O O . PHE A 1 122 ? -5.281 2.761 19.231 1.00 96.12 122 PHE A O 1
ATOM 957 N N . PRO A 1 123 ? -6.975 3.429 17.917 1.00 96.75 123 PRO A N 1
ATOM 958 C CA . PRO A 1 123 ? -6.801 2.323 16.984 1.00 96.75 123 PRO A CA 1
ATOM 959 C C . PRO A 1 123 ? -5.390 2.272 16.390 1.00 96.75 123 PRO A C 1
ATOM 961 O O . PRO A 1 123 ? -4.959 3.192 15.698 1.00 96.75 123 PRO A O 1
ATOM 964 N N . ALA A 1 124 ? -4.691 1.151 16.575 1.00 96.12 124 ALA A N 1
ATOM 965 C CA . ALA A 1 124 ? -3.310 0.993 16.110 1.00 96.12 124 ALA A CA 1
ATOM 966 C C . ALA A 1 124 ? -3.149 1.100 14.580 1.00 96.12 124 ALA A C 1
ATOM 968 O O . ALA A 1 124 ? -2.061 1.395 14.087 1.00 96.12 124 ALA A O 1
ATOM 969 N N . GLY A 1 125 ? -4.224 0.878 13.816 1.00 96.38 125 GLY A N 1
ATOM 970 C CA . GLY A 1 125 ? -4.253 1.119 12.370 1.00 96.38 125 GLY A CA 1
ATOM 971 C C . GLY A 1 125 ? -4.264 2.600 11.964 1.00 96.38 125 GLY A C 1
ATOM 972 O O . GLY A 1 125 ? -4.177 2.888 10.780 1.00 96.38 125 GLY A O 1
ATOM 973 N N . LEU A 1 126 ? -4.359 3.535 12.915 1.00 96.19 126 LEU A N 1
ATOM 974 C CA . LEU A 1 126 ? -4.193 4.977 12.686 1.00 96.19 126 LEU A CA 1
ATOM 975 C C . LEU A 1 126 ? -2.794 5.481 13.070 1.00 96.19 126 LEU A C 1
ATOM 977 O O . LEU A 1 126 ? -2.473 6.646 12.845 1.00 96.19 126 LEU A O 1
ATOM 981 N N . PHE A 1 127 ? -1.949 4.626 13.651 1.00 96.31 127 PHE A N 1
ATOM 982 C CA . PHE A 1 127 ? -0.548 4.969 13.872 1.00 96.31 127 PHE A CA 1
ATOM 983 C C . PHE A 1 127 ? 0.202 5.066 12.541 1.00 96.31 127 PHE A C 1
ATOM 985 O O . PHE A 1 127 ? -0.142 4.339 11.602 1.00 96.31 127 PHE A O 1
ATOM 992 N N . PRO A 1 128 ? 1.286 5.865 12.471 1.00 95.81 128 PRO A N 1
ATOM 993 C CA . PRO A 1 128 ? 2.173 5.864 11.317 1.00 95.81 128 PRO A CA 1
ATOM 994 C C . PRO A 1 128 ? 2.544 4.433 10.918 1.00 95.81 128 PRO A C 1
ATOM 996 O O . PRO A 1 128 ? 2.903 3.603 11.767 1.00 95.81 128 PRO A O 1
ATOM 999 N N . LEU A 1 129 ? 2.401 4.123 9.630 1.00 93.56 129 LEU A N 1
ATOM 1000 C CA . LEU A 1 129 ? 2.812 2.841 9.076 1.00 93.56 129 LEU A CA 1
ATOM 1001 C C . LEU A 1 129 ? 4.322 2.911 8.801 1.00 93.56 129 LEU A C 1
ATOM 1003 O O . LEU A 1 129 ? 4.730 3.675 7.926 1.00 93.56 129 LEU A O 1
ATOM 1007 N N . PRO A 1 130 ? 5.170 2.182 9.549 1.00 93.31 130 PRO A N 1
ATOM 1008 C CA . PRO A 1 130 ? 6.602 2.194 9.289 1.00 93.31 130 PRO A CA 1
ATOM 1009 C C . PRO A 1 130 ? 6.905 1.488 7.968 1.00 93.31 130 PRO A C 1
ATOM 1011 O O . PRO A 1 130 ? 6.289 0.474 7.654 1.00 93.31 130 PRO A O 1
ATOM 1014 N N . PHE A 1 131 ? 7.901 1.974 7.233 1.00 94.56 131 PHE A N 1
ATOM 1015 C CA . PHE A 1 131 ? 8.424 1.253 6.074 1.00 94.56 131 PHE A CA 1
ATOM 1016 C C . PHE A 1 131 ? 9.015 -0.113 6.507 1.00 94.56 131 PHE A C 1
ATOM 1018 O O . PHE A 1 131 ? 9.654 -0.162 7.566 1.00 94.56 131 PHE A O 1
ATOM 1025 N N . PRO A 1 132 ? 8.844 -1.212 5.734 1.00 94.44 132 PRO A N 1
ATOM 1026 C CA . PRO A 1 132 ? 9.275 -2.557 6.140 1.00 94.44 132 PRO A CA 1
ATOM 1027 C C . PRO A 1 132 ? 10.754 -2.646 6.532 1.00 94.44 132 PRO A C 1
ATOM 1029 O O . PRO A 1 132 ? 11.088 -3.274 7.536 1.00 94.44 132 PRO A O 1
ATOM 1032 N N . ASN A 1 133 ? 11.626 -1.956 5.789 1.00 93.69 133 ASN A N 1
ATOM 1033 C CA . ASN A 1 133 ? 13.063 -1.868 6.051 1.00 93.69 133 ASN A CA 1
ATOM 1034 C C . ASN A 1 133 ? 13.494 -0.406 6.246 1.00 93.69 133 ASN A C 1
ATOM 1036 O O . ASN A 1 133 ? 14.134 0.189 5.381 1.00 93.69 133 ASN A O 1
ATOM 1040 N N . HIS A 1 134 ? 13.057 0.205 7.353 1.00 89.00 134 HIS A N 1
ATOM 1041 C CA . HIS A 1 134 ? 13.233 1.639 7.623 1.00 89.00 134 HIS A CA 1
ATOM 1042 C C . HIS A 1 134 ? 14.667 2.183 7.431 1.00 89.00 134 HIS A C 1
ATOM 1044 O O . HIS A 1 134 ? 14.770 3.267 6.863 1.00 89.00 134 HIS A O 1
ATOM 1050 N N . PRO A 1 135 ? 15.749 1.476 7.833 1.00 87.56 135 PRO A N 1
ATOM 1051 C CA . PRO A 1 135 ? 17.1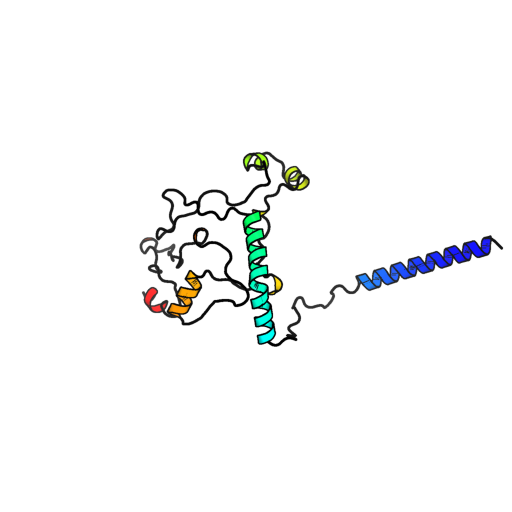17 1.953 7.608 1.00 87.56 135 PRO A CA 1
ATOM 1052 C C . PRO A 1 135 ? 17.489 2.132 6.130 1.00 87.56 135 PRO A C 1
ATOM 1054 O O . PRO A 1 135 ? 18.217 3.063 5.808 1.00 87.56 135 PRO A O 1
ATOM 1057 N N . GLU A 1 136 ? 16.980 1.271 5.243 1.00 89.19 136 GLU A N 1
ATOM 1058 C CA . GLU A 1 136 ? 17.275 1.333 3.802 1.00 89.19 136 GLU A CA 1
ATOM 1059 C C . GLU A 1 136 ? 16.287 2.228 3.041 1.00 89.19 136 GLU A C 1
ATOM 1061 O O . GLU A 1 136 ? 16.648 2.903 2.078 1.00 89.19 136 GLU A O 1
ATOM 1066 N N . GLY A 1 137 ? 15.018 2.246 3.459 1.00 88.19 137 GLY A N 1
ATOM 1067 C CA . GLY A 1 137 ? 13.979 3.049 2.816 1.00 88.19 137 GLY A CA 1
ATOM 1068 C C . GLY A 1 137 ? 13.736 2.674 1.346 1.00 88.19 137 GLY A C 1
ATOM 1069 O O . GLY A 1 137 ? 13.813 1.505 0.952 1.00 88.19 137 GLY A O 1
ATOM 1070 N N . GLY A 1 138 ? 13.412 3.676 0.525 1.00 89.94 138 GLY A N 1
ATOM 1071 C CA . GLY A 1 138 ? 13.157 3.529 -0.912 1.00 89.94 138 GLY A CA 1
ATOM 1072 C C . GLY A 1 138 ? 11.705 3.194 -1.272 1.00 89.94 138 GLY A C 1
ATOM 1073 O O . GLY A 1 138 ? 10.832 3.083 -0.415 1.00 89.94 138 GLY A O 1
ATOM 1074 N N . MET A 1 139 ? 11.445 3.047 -2.571 1.00 92.00 139 MET A N 1
ATOM 1075 C CA . MET A 1 139 ? 10.118 2.732 -3.110 1.00 92.00 139 MET A CA 1
ATOM 1076 C C . MET A 1 139 ? 9.996 1.229 -3.384 1.00 92.00 139 MET A C 1
ATOM 1078 O O . MET A 1 139 ? 10.970 0.588 -3.783 1.00 92.00 139 MET A O 1
ATOM 1082 N N . LEU A 1 140 ? 8.809 0.671 -3.153 1.00 94.94 140 LEU A N 1
ATOM 1083 C CA . LEU A 1 140 ? 8.436 -0.692 -3.532 1.00 94.94 140 LEU A CA 1
ATOM 1084 C C . LEU A 1 140 ? 7.348 -0.601 -4.599 1.00 94.94 140 LEU A C 1
ATOM 1086 O O . LEU A 1 140 ? 6.469 0.258 -4.510 1.00 94.94 140 LEU A O 1
ATOM 1090 N N . PHE A 1 141 ? 7.382 -1.499 -5.578 1.00 96.69 141 PHE A N 1
ATOM 1091 C CA . PHE A 1 141 ? 6.401 -1.536 -6.656 1.00 96.69 141 PHE A CA 1
ATOM 1092 C C . PHE A 1 141 ? 5.649 -2.870 -6.654 1.00 96.69 141 PHE A C 1
ATOM 1094 O O . PHE A 1 141 ? 6.285 -3.916 -6.510 1.00 96.69 141 PHE A O 1
ATOM 1101 N N . PRO A 1 142 ? 4.317 -2.869 -6.838 1.00 97.44 142 PRO A N 1
ATOM 1102 C CA . PRO A 1 142 ? 3.558 -4.099 -7.012 1.00 97.44 142 PRO A CA 1
ATOM 1103 C C . PRO A 1 142 ? 4.038 -4.884 -8.231 1.00 97.44 142 PRO A C 1
ATOM 1105 O O . PRO A 1 142 ? 4.464 -4.302 -9.234 1.00 97.44 142 PRO A O 1
ATOM 1108 N N . LYS A 1 143 ? 3.889 -6.210 -8.185 1.00 97.12 143 LYS A N 1
ATOM 1109 C CA . LYS A 1 143 ? 4.354 -7.102 -9.252 1.00 97.12 143 LYS A CA 1
ATOM 1110 C C . LYS A 1 143 ? 3.814 -6.719 -10.635 1.00 97.12 143 LYS A C 1
ATOM 1112 O O . LYS A 1 143 ? 4.583 -6.689 -11.589 1.00 97.12 143 LYS A O 1
ATOM 1117 N N . PHE A 1 144 ? 2.533 -6.363 -10.741 1.00 96.81 144 PHE A N 1
ATOM 1118 C CA . PHE A 1 144 ? 1.934 -5.962 -12.021 1.00 96.81 144 PHE A CA 1
ATOM 1119 C C . PHE A 1 144 ? 2.599 -4.722 -12.645 1.00 96.81 144 PHE A C 1
ATOM 1121 O O . PHE A 1 144 ? 2.650 -4.608 -13.866 1.00 96.81 144 PHE A O 1
ATOM 1128 N N . LEU A 1 145 ? 3.133 -3.805 -11.830 1.00 97.44 145 LEU A N 1
ATOM 1129 C CA . LEU A 1 145 ? 3.836 -2.616 -12.312 1.00 97.44 145 LEU A CA 1
ATOM 1130 C C . LEU A 1 145 ? 5.272 -2.956 -12.720 1.00 97.44 145 LEU A C 1
ATOM 1132 O O . LEU A 1 145 ? 5.732 -2.473 -13.751 1.00 97.44 145 LEU A O 1
ATOM 1136 N N . ILE A 1 146 ? 5.956 -3.806 -11.945 1.00 97.75 146 ILE A N 1
ATOM 1137 C CA . ILE A 1 146 ? 7.286 -4.323 -12.302 1.00 97.75 146 ILE A CA 1
ATOM 1138 C C . ILE A 1 146 ? 7.218 -5.023 -13.662 1.00 97.75 146 ILE A C 1
ATOM 1140 O O . ILE A 1 146 ? 8.012 -4.719 -14.550 1.00 97.75 146 ILE A O 1
ATOM 1144 N N . ASP A 1 147 ? 6.246 -5.921 -13.836 1.00 97.94 147 ASP A N 1
ATOM 1145 C CA . ASP A 1 147 ? 6.079 -6.698 -15.062 1.00 97.94 147 ASP A CA 1
ATOM 1146 C C . ASP A 1 147 ? 5.777 -5.785 -16.270 1.00 97.94 147 ASP A C 1
ATOM 1148 O O . ASP A 1 147 ? 6.355 -5.974 -17.342 1.00 97.94 147 ASP A O 1
ATOM 1152 N N . GLU A 1 148 ? 4.937 -4.754 -16.104 1.00 97.56 148 GLU A N 1
ATOM 1153 C CA . GLU A 1 148 ? 4.598 -3.824 -17.190 1.00 97.56 148 GLU A CA 1
ATOM 1154 C C . GLU A 1 148 ? 5.764 -2.895 -17.568 1.00 97.56 148 GLU A C 1
ATOM 1156 O O . GLU A 1 148 ? 6.039 -2.714 -18.754 1.00 97.56 148 GLU A O 1
ATOM 1161 N N . ILE A 1 149 ? 6.506 -2.349 -16.596 1.00 97.25 149 ILE A N 1
ATOM 1162 C CA . ILE A 1 149 ? 7.695 -1.525 -16.882 1.00 97.25 149 ILE A CA 1
ATOM 1163 C C . ILE A 1 149 ? 8.792 -2.364 -17.535 1.00 97.25 149 ILE A C 1
ATOM 1165 O O . ILE A 1 149 ? 9.404 -1.929 -18.512 1.00 97.25 149 ILE A O 1
ATOM 1169 N N . LYS A 1 150 ? 9.008 -3.592 -17.057 1.00 97.06 150 LYS A N 1
ATOM 1170 C CA . LYS A 1 150 ? 9.971 -4.515 -17.661 1.00 97.06 150 LYS A CA 1
ATOM 1171 C C . LYS A 1 150 ? 9.601 -4.843 -19.104 1.00 97.06 150 LYS A C 1
ATOM 1173 O O . LYS A 1 150 ? 10.482 -4.904 -19.956 1.00 97.06 150 LYS A O 1
ATOM 1178 N N . LYS A 1 151 ? 8.309 -5.004 -19.396 1.00 96.62 151 LYS A N 1
ATOM 1179 C CA . LYS A 1 151 ? 7.800 -5.224 -20.753 1.00 96.62 151 LYS A CA 1
ATOM 1180 C C . LYS A 1 151 ? 7.982 -4.003 -21.661 1.00 96.62 151 LYS A C 1
ATOM 1182 O O . LYS A 1 151 ? 8.390 -4.181 -22.804 1.00 96.62 151 LYS A O 1
ATOM 1187 N N . GLN A 1 152 ? 7.656 -2.795 -21.196 1.00 95.81 152 GLN A N 1
ATOM 1188 C CA . GLN A 1 152 ? 7.716 -1.590 -22.035 1.00 95.81 152 GLN A CA 1
ATOM 1189 C C . GLN A 1 152 ? 9.140 -1.049 -22.218 1.00 95.81 152 GLN A C 1
ATOM 1191 O O . GLN A 1 152 ? 9.485 -0.604 -23.308 1.00 95.81 152 GLN A O 1
ATOM 1196 N N . GLU A 1 153 ? 9.959 -1.073 -21.163 1.00 95.38 153 GLU A N 1
ATOM 1197 C CA . GLU A 1 153 ? 11.244 -0.362 -21.112 1.00 95.38 153 GLU A CA 1
ATOM 1198 C C . GLU A 1 153 ? 12.452 -1.276 -20.853 1.00 95.38 153 GLU A C 1
ATOM 1200 O O . GLU A 1 153 ? 13.586 -0.804 -20.812 1.00 95.38 153 GLU A O 1
ATOM 1205 N N . GLY A 1 154 ? 12.244 -2.574 -20.608 1.00 95.38 154 GLY A N 1
ATOM 1206 C CA . GLY A 1 154 ? 13.323 -3.505 -20.251 1.00 95.38 154 GLY A CA 1
ATOM 1207 C C . GLY A 1 154 ? 13.925 -3.279 -18.857 1.00 95.38 154 GLY A C 1
ATOM 1208 O O . GLY A 1 154 ? 14.839 -4.002 -18.462 1.00 95.38 154 GLY A O 1
ATOM 1209 N N . ARG A 1 155 ? 13.424 -2.300 -18.091 1.00 95.38 155 ARG A N 1
ATOM 1210 C CA . ARG A 1 155 ? 13.897 -1.993 -16.737 1.00 95.38 155 ARG A CA 1
ATOM 1211 C C . ARG A 1 155 ? 13.251 -2.922 -15.719 1.00 95.38 155 ARG A C 1
ATOM 1213 O O . ARG A 1 155 ? 12.029 -2.989 -15.619 1.00 95.38 155 ARG A O 1
ATOM 1220 N N . ASP A 1 156 ? 14.072 -3.600 -14.926 1.00 95.94 156 ASP A N 1
ATOM 1221 C CA . ASP A 1 156 ? 13.593 -4.403 -13.806 1.00 95.94 156 ASP A CA 1
ATOM 1222 C C . ASP A 1 156 ? 13.587 -3.560 -12.527 1.00 95.94 156 ASP A C 1
ATOM 1224 O O . ASP A 1 156 ? 14.637 -3.136 -12.045 1.00 95.94 156 ASP A O 1
ATOM 1228 N N . LEU A 1 157 ? 12.392 -3.292 -11.999 1.00 96.06 157 LEU A N 1
ATOM 1229 C CA . LEU A 1 157 ? 12.203 -2.529 -10.763 1.00 96.06 157 LEU A CA 1
ATOM 1230 C C . LEU A 1 157 ? 12.229 -3.422 -9.507 1.00 96.06 157 LEU A C 1
ATOM 1232 O O . LEU A 1 157 ? 11.968 -2.937 -8.405 1.00 96.06 157 LEU A O 1
ATOM 1236 N N . THR A 1 158 ? 12.516 -4.720 -9.661 1.00 95.81 158 THR A N 1
ATOM 1237 C CA . THR A 1 158 ? 12.590 -5.669 -8.547 1.00 95.81 158 THR A CA 1
ATOM 1238 C C . THR A 1 158 ? 13.727 -5.308 -7.602 1.00 95.81 158 THR A C 1
ATOM 1240 O O . THR A 1 158 ? 14.888 -5.189 -7.999 1.00 95.81 158 THR A O 1
ATOM 1243 N N . ARG A 1 159 ? 13.402 -5.209 -6.316 1.00 95.56 159 ARG A N 1
ATOM 1244 C CA . ARG A 1 159 ? 14.390 -5.062 -5.253 1.00 95.56 159 ARG A CA 1
ATOM 1245 C C . ARG A 1 159 ? 14.842 -6.416 -4.735 1.00 95.56 159 ARG A C 1
ATOM 1247 O O . ARG A 1 159 ? 14.070 -7.365 -4.620 1.00 95.56 159 ARG A O 1
ATOM 1254 N N . PHE A 1 160 ? 16.123 -6.505 -4.396 1.00 95.00 160 PHE A N 1
ATOM 1255 C CA . PHE A 1 160 ? 16.686 -7.736 -3.851 1.00 95.00 160 PHE A CA 1
ATOM 1256 C C . PHE A 1 160 ? 16.437 -7.901 -2.346 1.00 95.00 160 PHE A C 1
ATOM 1258 O O . PHE A 1 160 ? 16.543 -9.017 -1.844 1.00 95.00 160 PHE A O 1
ATOM 1265 N N . ASP A 1 161 ? 16.126 -6.817 -1.635 1.00 95.94 161 ASP A N 1
ATOM 1266 C CA . ASP A 1 161 ? 15.990 -6.781 -0.178 1.00 95.94 161 ASP A CA 1
ATOM 1267 C C . ASP A 1 161 ? 14.536 -6.855 0.314 1.00 95.94 161 ASP A C 1
ATOM 1269 O O . ASP A 1 161 ? 14.314 -7.249 1.456 1.00 95.94 161 ASP A O 1
ATOM 1273 N N . LEU A 1 162 ? 13.555 -6.512 -0.531 1.00 96.50 162 LEU A N 1
ATOM 1274 C CA . LEU A 1 162 ? 12.130 -6.455 -0.186 1.00 96.50 162 LEU A CA 1
ATOM 1275 C C . LEU A 1 162 ? 11.220 -6.608 -1.409 1.00 96.50 162 LEU A C 1
ATOM 1277 O O . LEU A 1 162 ? 11.542 -6.093 -2.478 1.00 96.50 162 LEU A O 1
ATOM 1281 N N . ASP A 1 163 ? 10.053 -7.219 -1.212 1.00 96.50 163 ASP A N 1
ATOM 1282 C CA . ASP A 1 163 ? 8.903 -7.139 -2.116 1.00 96.50 163 ASP A CA 1
ATOM 1283 C C . ASP A 1 163 ? 7.798 -6.228 -1.560 1.00 96.50 163 ASP A C 1
ATOM 1285 O O . ASP A 1 163 ? 7.770 -5.875 -0.380 1.00 96.50 163 ASP A O 1
ATOM 1289 N N . PHE A 1 164 ? 6.869 -5.837 -2.434 1.00 96.88 164 PHE A N 1
ATOM 1290 C CA . PHE A 1 164 ? 5.683 -5.067 -2.065 1.00 96.88 164 PHE A CA 1
ATOM 1291 C C . PHE A 1 164 ? 4.742 -5.890 -1.166 1.00 96.88 164 PHE A C 1
ATOM 1293 O O . PHE A 1 164 ? 4.502 -7.071 -1.413 1.00 96.88 164 PHE A O 1
ATOM 1300 N N . ASP A 1 165 ? 4.206 -5.268 -0.120 1.00 94.69 165 ASP A N 1
ATOM 1301 C CA . ASP A 1 165 ? 3.635 -5.938 1.057 1.00 94.69 165 ASP A CA 1
ATOM 1302 C C . ASP A 1 165 ? 2.098 -5.914 1.139 1.00 94.69 165 ASP A C 1
ATOM 1304 O O . ASP A 1 165 ? 1.504 -6.736 1.848 1.00 94.69 165 ASP A O 1
ATOM 1308 N N . LEU A 1 166 ? 1.435 -5.011 0.411 1.00 95.81 166 LEU A N 1
ATOM 1309 C CA . LEU A 1 166 ? -0.025 -4.936 0.355 1.00 95.81 166 LEU A CA 1
ATOM 1310 C C . LEU A 1 166 ? -0.610 -5.841 -0.749 1.00 95.81 166 LEU A C 1
ATOM 1312 O O . LEU A 1 166 ? -0.095 -5.857 -1.867 1.00 95.81 166 LEU A O 1
ATOM 1316 N N . PRO A 1 167 ? -1.728 -6.549 -0.486 1.00 96.25 167 PRO A N 1
ATOM 1317 C CA . PRO A 1 167 ? -2.399 -7.370 -1.494 1.00 96.25 167 PRO A CA 1
ATOM 1318 C C . PRO A 1 167 ? -2.963 -6.578 -2.681 1.00 96.25 167 PRO A C 1
ATOM 1320 O O . PRO A 1 167 ? -3.521 -5.496 -2.515 1.00 96.25 167 PRO A O 1
ATOM 1323 N N . ASP A 1 168 ? -2.966 -7.180 -3.870 1.00 96.56 168 ASP A N 1
ATOM 1324 C CA . ASP A 1 168 ? -3.439 -6.530 -5.099 1.00 96.56 168 ASP A CA 1
ATOM 1325 C C . ASP A 1 168 ? -4.874 -5.993 -5.018 1.00 96.56 168 ASP A C 1
ATOM 1327 O O . ASP A 1 168 ? -5.176 -4.944 -5.594 1.00 96.56 168 ASP A O 1
ATOM 1331 N N . HIS A 1 169 ? -5.777 -6.681 -4.310 1.00 95.94 169 HIS A N 1
ATOM 1332 C CA . HIS A 1 169 ? -7.185 -6.280 -4.215 1.00 95.94 169 HIS A CA 1
ATOM 1333 C C . HIS A 1 169 ? -7.406 -5.006 -3.397 1.00 95.94 169 HIS A C 1
ATOM 1335 O O . HIS A 1 169 ? -8.452 -4.387 -3.563 1.00 95.94 169 HIS A O 1
ATOM 1341 N N . VAL A 1 170 ? -6.451 -4.598 -2.549 1.00 95.12 170 VAL A N 1
ATOM 1342 C CA . VAL A 1 170 ? -6.521 -3.316 -1.820 1.00 95.12 170 VAL A CA 1
ATOM 1343 C C . VAL A 1 170 ? -5.839 -2.168 -2.563 1.00 95.12 170 VAL A C 1
ATOM 1345 O O . VAL A 1 170 ? -5.948 -1.018 -2.144 1.00 95.12 170 VAL A O 1
ATOM 1348 N N . LEU A 1 171 ? -5.144 -2.459 -3.663 1.00 95.75 171 LEU A N 1
ATOM 1349 C CA . LEU A 1 171 ? -4.480 -1.444 -4.473 1.00 95.75 171 LEU A CA 1
ATOM 1350 C C . LEU A 1 171 ? -5.438 -0.825 -5.496 1.00 95.75 171 LEU A C 1
ATOM 1352 O O . LEU A 1 171 ? -6.391 -1.485 -5.922 1.00 95.75 171 LEU A O 1
ATOM 1356 N N . PRO A 1 172 ? -5.169 0.406 -5.964 1.00 94.50 172 PRO A N 1
ATOM 1357 C CA . PRO A 1 172 ? -5.889 1.001 -7.085 1.00 94.50 172 PRO A CA 1
ATOM 1358 C C . PRO A 1 172 ? -5.852 0.139 -8.352 1.00 94.50 172 PRO A C 1
ATOM 1360 O O . PRO A 1 172 ? -5.069 -0.809 -8.480 1.00 94.50 172 PRO A O 1
ATOM 1363 N N . GLU A 1 173 ? -6.727 0.450 -9.302 1.00 94.56 173 GLU A N 1
ATOM 1364 C CA . GLU A 1 173 ? -6.683 -0.144 -10.632 1.00 94.56 173 GLU A CA 1
ATOM 1365 C C . GLU A 1 173 ? -5.395 0.247 -11.357 1.00 94.56 173 GLU A C 1
ATOM 1367 O O . GLU A 1 173 ? -4.876 1.351 -11.201 1.00 94.56 173 GLU A O 1
ATOM 1372 N N . PHE A 1 174 ? -4.878 -0.682 -12.156 1.00 96.06 174 PHE A N 1
ATOM 1373 C CA . PHE A 1 174 ? -3.628 -0.517 -12.879 1.00 96.06 174 PHE A CA 1
ATOM 1374 C C . PHE A 1 174 ? -3.825 -0.853 -14.363 1.00 96.06 174 PHE A C 1
ATOM 1376 O O . PHE A 1 174 ? -4.532 -1.824 -14.650 1.00 96.06 174 PHE A O 1
ATOM 1383 N N . PRO A 1 175 ? -3.216 -0.097 -15.297 1.00 96.06 175 PRO A N 1
ATOM 1384 C CA . PRO A 1 175 ? -2.509 1.183 -15.102 1.00 96.06 175 PRO A CA 1
ATOM 1385 C C . PRO A 1 175 ? -3.431 2.313 -14.627 1.00 96.06 175 PRO A C 1
ATOM 1387 O O . PRO A 1 175 ? -4.593 2.317 -14.990 1.00 96.06 175 PRO A O 1
ATOM 1390 N N . ALA A 1 176 ? -2.992 3.277 -13.820 1.00 94.25 176 ALA A N 1
ATOM 1391 C CA . ALA A 1 176 ? -3.915 4.318 -13.340 1.00 94.25 176 ALA A CA 1
ATOM 1392 C C . ALA A 1 176 ? -4.556 5.089 -14.523 1.00 94.25 176 ALA A C 1
ATOM 1394 O O . ALA A 1 176 ? -3.808 5.592 -15.364 1.00 94.25 176 ALA A O 1
ATOM 1395 N N . PRO A 1 177 ? -5.902 5.155 -14.637 1.00 95.19 177 PRO A N 1
ATOM 1396 C CA . PRO A 1 177 ? -6.545 5.930 -15.694 1.00 95.19 177 PRO A CA 1
ATOM 1397 C C . PRO A 1 177 ? -6.261 7.421 -15.508 1.00 95.19 177 PRO A C 1
ATOM 1399 O O . PRO A 1 177 ? -6.097 7.900 -14.383 1.00 95.19 177 PRO A O 1
ATOM 1402 N N . ILE A 1 178 ? -6.233 8.163 -16.611 1.00 95.44 178 ILE A N 1
ATOM 1403 C CA . ILE A 1 178 ? -5.988 9.607 -16.604 1.00 95.44 178 ILE A CA 1
ATOM 1404 C C . ILE A 1 178 ? -7.232 10.293 -17.153 1.00 95.44 178 ILE A C 1
ATOM 1406 O O . ILE A 1 178 ? -7.636 10.034 -18.282 1.00 95.44 178 ILE A O 1
ATOM 1410 N N . TYR A 1 179 ? -7.818 11.188 -16.361 1.00 95.00 179 TYR A N 1
ATOM 1411 C CA . TYR A 1 179 ? -8.989 11.978 -16.738 1.00 95.00 179 TYR A CA 1
ATOM 1412 C C . TYR A 1 179 ? -8.633 13.460 -16.767 1.00 95.00 179 TYR A C 1
ATOM 1414 O O . TYR A 1 179 ? -7.941 13.958 -15.877 1.00 95.00 179 TYR A O 1
ATOM 1422 N N . LEU A 1 180 ? -9.131 14.177 -17.774 1.00 94.88 180 LEU A N 1
ATOM 1423 C CA . LEU A 1 180 ? -8.942 15.620 -17.887 1.00 94.88 180 LEU A CA 1
ATOM 1424 C C . LEU A 1 180 ? -10.134 16.352 -17.275 1.00 94.88 180 LEU A C 1
ATOM 1426 O O . LEU A 1 180 ? -11.266 16.202 -17.730 1.00 94.88 180 LEU A O 1
ATOM 1430 N N . THR A 1 181 ? -9.875 17.208 -16.288 1.00 96.38 181 THR A N 1
ATOM 1431 C CA . THR A 1 181 ? -10.914 18.023 -15.634 1.00 96.38 181 THR A CA 1
ATOM 1432 C C . THR A 1 181 ? -11.589 19.010 -16.591 1.00 96.38 181 THR A C 1
ATOM 1434 O O . THR A 1 181 ? -12.741 19.374 -16.379 1.00 96.38 181 THR A O 1
ATOM 1437 N N . THR A 1 182 ? -10.904 19.421 -17.663 1.00 96.81 182 THR A N 1
ATOM 1438 C CA . THR A 1 182 ? -11.403 20.358 -18.687 1.00 96.81 182 THR A CA 1
ATOM 1439 C C . THR A 1 182 ? -12.043 19.678 -19.900 1.00 96.81 182 THR A C 1
ATOM 1441 O O . THR A 1 182 ? -12.708 20.348 -20.687 1.00 96.81 182 THR A O 1
ATOM 1444 N N . ARG A 1 183 ? -11.846 18.364 -20.072 1.00 94.62 183 ARG A N 1
ATOM 1445 C CA . ARG A 1 183 ? -12.368 17.561 -21.192 1.00 94.62 183 ARG A CA 1
ATOM 1446 C C . ARG A 1 183 ? -12.919 16.218 -20.693 1.00 94.62 183 ARG A C 1
ATOM 1448 O O . ARG A 1 183 ? -12.383 15.165 -21.044 1.00 94.62 183 ARG A O 1
ATOM 1455 N N . PRO A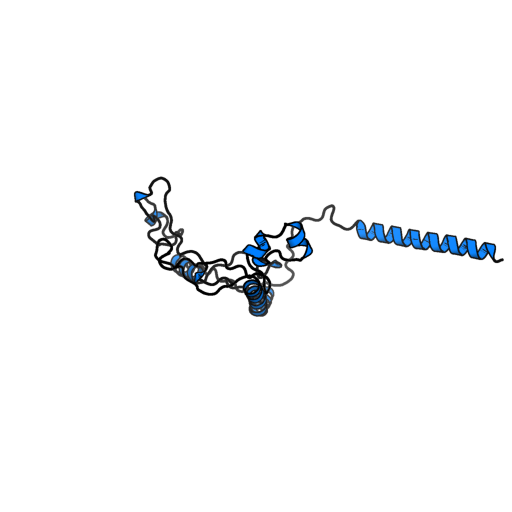 1 184 ? -13.973 16.235 -19.852 1.00 95.25 184 PRO A N 1
ATOM 1456 C CA . PRO A 1 184 ? -14.563 15.011 -19.306 1.00 95.25 184 PRO A CA 1
ATOM 1457 C C . PRO A 1 184 ? -15.158 14.102 -20.394 1.00 95.25 184 PRO A C 1
ATOM 1459 O O . PRO A 1 184 ? -15.273 12.897 -20.191 1.00 95.25 184 PRO A O 1
ATOM 1462 N N . ASP A 1 185 ? -15.492 14.663 -21.559 1.00 95.31 185 ASP A N 1
ATOM 1463 C CA . ASP A 1 185 ? -15.989 13.948 -22.736 1.00 95.31 185 ASP A CA 1
ATOM 1464 C C . ASP A 1 185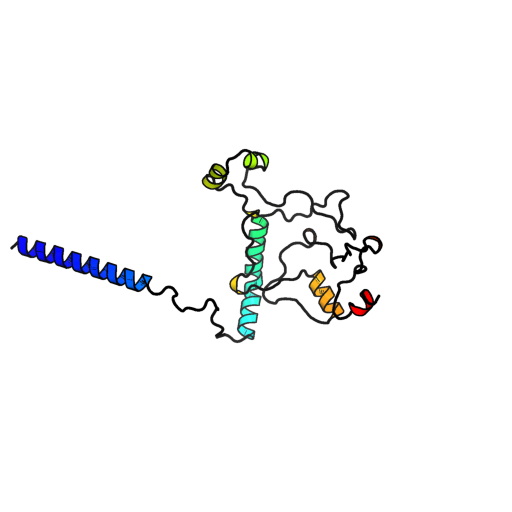 ? -14.990 12.931 -23.308 1.00 95.31 185 ASP A C 1
ATOM 1466 O O . ASP A 1 185 ? -15.401 11.972 -23.957 1.00 95.31 185 ASP A O 1
ATOM 1470 N N . LEU A 1 186 ? -13.690 13.105 -23.049 1.00 94.44 186 LEU A N 1
ATOM 1471 C CA . LEU A 1 186 ? -12.648 12.209 -23.555 1.00 94.44 186 LEU A CA 1
ATOM 1472 C C . LEU A 1 186 ? -12.494 10.917 -22.740 1.00 94.44 186 LEU A C 1
ATOM 1474 O O . LEU A 1 186 ? -11.827 9.990 -23.198 1.00 94.44 186 LEU A O 1
ATOM 1478 N N . GLY A 1 187 ? -13.095 10.833 -21.550 1.00 94.25 187 GLY A N 1
ATOM 1479 C CA . GLY A 1 187 ? -12.935 9.675 -20.671 1.00 94.25 187 GLY A CA 1
ATOM 1480 C C . GLY A 1 187 ? -11.474 9.445 -20.250 1.00 94.25 187 GLY A C 1
ATOM 1481 O O . GLY A 1 187 ? -10.760 10.396 -19.929 1.00 94.25 187 GLY A O 1
ATOM 1482 N N . ASP A 1 188 ? -11.043 8.177 -20.206 1.00 95.06 188 ASP A N 1
ATOM 1483 C CA . ASP A 1 188 ? -9.666 7.794 -19.853 1.00 95.06 188 ASP A CA 1
ATOM 1484 C C . ASP A 1 188 ? -8.710 8.062 -21.026 1.00 95.06 188 ASP A C 1
ATOM 1486 O O . ASP A 1 188 ? -8.582 7.245 -21.944 1.00 95.06 188 ASP A O 1
ATOM 1490 N N . VAL A 1 189 ? -7.992 9.187 -20.978 1.00 95.38 189 VAL A N 1
ATOM 1491 C CA . VAL A 1 189 ? -7.038 9.577 -22.027 1.00 95.38 189 VAL A CA 1
ATOM 1492 C C . VAL A 1 189 ? -5.781 8.705 -22.045 1.00 95.38 189 VAL A C 1
ATOM 1494 O O . VAL A 1 189 ? -5.073 8.693 -23.049 1.00 95.38 189 VAL A O 1
ATOM 1497 N N . SER A 1 190 ? -5.519 7.915 -20.994 1.00 95.19 190 SER A N 1
ATOM 1498 C CA . SER A 1 190 ? -4.455 6.899 -21.029 1.00 95.19 190 SER A CA 1
ATOM 1499 C C . SER A 1 190 ? -4.826 5.692 -21.898 1.00 95.19 190 SER A C 1
ATOM 1501 O O . SER A 1 190 ? -3.961 4.882 -22.234 1.00 95.19 190 SER A O 1
ATOM 1503 N N . LYS A 1 191 ? -6.112 5.550 -22.265 1.00 93.56 191 LYS A N 1
ATOM 1504 C CA . LYS A 1 191 ? -6.655 4.415 -23.031 1.00 93.56 191 LYS A CA 1
ATOM 1505 C C . LYS A 1 191 ? -6.293 3.063 -22.396 1.00 93.56 191 LYS A C 1
ATOM 1507 O O . LYS A 1 191 ? -6.027 2.091 -23.102 1.00 93.56 191 LYS A O 1
ATOM 1512 N N . GLY A 1 192 ? -6.229 3.011 -21.061 1.00 94.06 192 GLY A N 1
ATOM 1513 C CA . GLY A 1 192 ? -5.824 1.824 -20.307 1.00 94.06 192 GLY A CA 1
ATOM 1514 C C . GLY A 1 192 ? -4.340 1.447 -20.418 1.00 94.06 192 GLY A C 1
ATOM 1515 O O . GLY A 1 192 ? -3.978 0.347 -20.000 1.00 94.06 192 GLY A O 1
ATOM 1516 N N . LYS A 1 193 ? -3.477 2.310 -20.969 1.00 95.25 193 LYS A N 1
ATOM 1517 C CA . LYS A 1 193 ? -2.029 2.074 -21.069 1.00 95.25 193 LYS A CA 1
ATOM 1518 C C . LYS A 1 193 ? -1.291 2.741 -19.906 1.00 95.25 193 LYS A C 1
ATOM 1520 O O . LYS A 1 193 ? -1.608 3.859 -19.510 1.00 95.25 193 LYS A O 1
ATOM 1525 N N . LEU A 1 194 ? -0.252 2.080 -19.390 1.00 96.50 194 LEU A N 1
ATOM 1526 C CA . LEU A 1 194 ? 0.708 2.739 -18.506 1.00 96.50 194 LEU A CA 1
ATOM 1527 C C . LEU A 1 194 ? 1.507 3.734 -19.341 1.00 96.50 194 LEU A C 1
ATOM 1529 O O . LEU A 1 194 ? 2.177 3.318 -20.287 1.00 96.50 194 LEU A O 1
ATOM 1533 N N . VAL A 1 195 ? 1.424 5.018 -19.001 1.00 96.25 195 VAL A N 1
ATOM 1534 C CA . VAL A 1 195 ? 2.172 6.073 -19.688 1.00 96.25 195 VAL A CA 1
ATOM 1535 C C . VAL A 1 195 ? 3.652 5.952 -19.346 1.00 96.25 195 VAL A C 1
ATOM 1537 O O . VAL A 1 195 ? 4.030 5.973 -18.175 1.00 96.25 195 VAL A O 1
ATOM 1540 N N . THR A 1 196 ? 4.484 5.861 -20.375 1.00 95.06 196 THR A N 1
ATOM 1541 C CA . THR A 1 196 ? 5.944 5.804 -20.278 1.00 95.06 196 THR A CA 1
ATOM 1542 C C . THR A 1 196 ? 6.575 6.685 -21.350 1.00 95.06 196 THR A C 1
ATOM 1544 O O . THR A 1 196 ? 5.898 7.190 -22.250 1.00 95.06 196 THR A O 1
ATOM 1547 N N . ILE A 1 197 ? 7.900 6.831 -21.307 1.00 92.50 197 ILE A N 1
ATOM 1548 C CA . ILE A 1 197 ? 8.650 7.519 -22.368 1.00 92.50 197 ILE A CA 1
ATOM 1549 C C . ILE A 1 197 ? 8.493 6.847 -23.744 1.00 92.50 197 ILE A C 1
ATOM 1551 O O . ILE A 1 197 ? 8.719 7.495 -24.761 1.00 92.50 197 ILE A O 1
ATOM 1555 N N . MET A 1 198 ? 8.074 5.576 -23.785 1.00 93.81 198 MET A N 1
ATOM 1556 C CA . MET A 1 198 ? 7.918 4.804 -25.020 1.00 93.81 198 MET A CA 1
ATOM 1557 C C . MET A 1 198 ? 6.605 5.098 -25.751 1.00 93.81 198 MET A C 1
ATOM 1559 O O . MET A 1 198 ? 6.546 4.940 -26.966 1.00 93.81 198 MET A O 1
ATOM 1563 N N . ASN A 1 199 ? 5.552 5.507 -25.034 1.00 95.31 199 ASN A N 1
ATOM 1564 C CA . ASN A 1 199 ? 4.210 5.678 -25.605 1.00 95.31 199 ASN A CA 1
ATOM 1565 C C . ASN A 1 199 ? 3.592 7.066 -25.377 1.00 95.31 199 ASN A C 1
ATOM 1567 O O . ASN A 1 199 ? 2.546 7.350 -25.956 1.00 95.31 199 ASN A O 1
ATOM 1571 N N . TYR A 1 200 ? 4.226 7.941 -24.586 1.00 94.81 200 TYR A N 1
ATOM 1572 C CA . TYR A 1 200 ? 3.711 9.280 -24.281 1.00 94.81 200 TYR A CA 1
ATOM 1573 C C . TYR A 1 200 ? 3.343 10.071 -25.545 1.00 94.81 200 TYR A C 1
ATOM 1575 O O . TYR A 1 200 ? 2.255 10.637 -25.621 1.00 94.81 200 TYR A O 1
ATOM 1583 N N . TYR A 1 201 ? 4.221 10.077 -26.555 1.00 94.88 201 TYR A N 1
ATOM 1584 C CA . TYR A 1 201 ? 3.969 10.814 -27.795 1.00 94.88 201 TYR A CA 1
ATOM 1585 C C . TYR A 1 201 ? 2.799 10.215 -28.589 1.00 94.88 201 TYR A C 1
ATOM 1587 O O . TYR A 1 201 ? 1.925 10.945 -29.031 1.00 94.88 201 TYR A O 1
ATOM 1595 N N . GLU A 1 202 ? 2.719 8.889 -28.715 1.00 93.38 202 GLU A N 1
ATOM 1596 C CA . GLU A 1 202 ? 1.586 8.218 -29.375 1.00 93.38 202 GLU A CA 1
ATOM 1597 C C . GLU A 1 202 ? 0.252 8.510 -28.666 1.00 93.38 202 GLU A C 1
ATOM 1599 O O . GLU A 1 202 ? -0.781 8.676 -29.313 1.00 93.38 202 GLU A O 1
ATOM 1604 N N . LEU A 1 203 ? 0.263 8.560 -27.332 1.00 94.06 203 LEU A N 1
ATOM 1605 C CA . LEU A 1 203 ? -0.940 8.758 -26.528 1.00 94.06 203 LEU A CA 1
ATOM 1606 C C . LEU A 1 203 ? -1.455 10.200 -26.555 1.00 94.06 203 LEU A C 1
ATOM 1608 O O . LEU A 1 203 ? -2.671 10.393 -26.512 1.00 94.06 203 LEU A O 1
ATOM 1612 N N . PHE A 1 204 ? -0.556 11.187 -26.612 1.00 93.44 204 PHE A N 1
ATOM 1613 C CA . PHE A 1 204 ? -0.891 12.591 -26.347 1.00 93.44 204 PHE A CA 1
ATOM 1614 C C . PHE A 1 204 ? -0.474 13.579 -27.442 1.00 93.44 204 PHE A C 1
ATOM 1616 O O . PHE A 1 204 ? -0.583 14.788 -27.240 1.00 93.44 204 PHE A O 1
ATOM 1623 N N . ASN A 1 205 ? -0.018 13.103 -28.600 1.00 86.19 205 ASN A N 1
ATOM 1624 C CA . ASN A 1 205 ? 0.101 13.949 -29.783 1.00 86.19 205 ASN A CA 1
ATOM 1625 C C . ASN A 1 205 ? -1.312 14.199 -30.339 1.00 86.19 205 ASN A C 1
ATOM 1627 O O . ASN A 1 205 ? -1.982 13.247 -30.740 1.00 86.19 205 ASN A O 1
ATOM 1631 N N . GLY A 1 206 ? -1.767 15.454 -30.232 1.00 70.50 206 GLY A N 1
ATOM 1632 C CA . GLY A 1 206 ? -3.158 15.889 -30.432 1.00 70.50 206 GLY A CA 1
ATOM 1633 C C . GLY A 1 206 ? -3.778 15.565 -31.784 1.00 70.50 206 GLY A C 1
ATOM 1634 O O . GLY A 1 206 ? -3.032 15.448 -32.780 1.00 70.50 206 GLY A O 1
#

Secondary structure (DSSP, 8-state):
-HHHHHHHHHHHHHHHHHHHHHHHHHHHS-S-SS--SSPP----S-HHHHHHHHHHHHHHHHHHHHHHHHHHB-----EEEEEE-TTSPEEEPS--BPPPTT--HHHHHTS-HHHHHHTT-S-GGGS----TTTTT------HHHHHHHHHHH------SS----S-GGGSPPSSPP---TT-GGG--TTTTPPP-TTTHHHHH--

Sequence (206 aa):
MRQRIRKYRIVGLAMLVMMLIVMGAVYAEDSGKGATSYAPVDIKEDFASIMARMKAAKPAVEKKHKDLLNLRYDLSNRPAKGVAMSRGKAVQEGVRIKLSRGMTWEKLAAMSPEEIREKDLFPAGLFPLPFPNHPEGGMLFPKFLIDEIKKQEGRDLTRFDLDFDLPDHVLPEFPAPIYLTTRPDLGDVSKGKLVTIMNYYELFNG

Radius of gyration: 29.07 Å; chains: 1; bounding box: 61×34×98 Å

Foldseek 3Di:
DVVVVVVVVVVVVVVVVVVVVVVVVVVVVPPDPPDDPDDPPPDPDDPVVVLVVLLVCQVVLLVVLLVLCVQFFDQDAAFDPPDADPVRQGAHDDDTGDFDPPDDPVNVVPDDPVCCVVVVRDGPNPPDRADSPNVVDDDADAPVVQVQCCVQPVDRPDDSNYHDRHDPSNDDDPPDFDADPVCNVVPRLCVRHNDDPRCVCVSPVD